Protein AF-A0A9W7A5E5-F1 (afdb_monomer_lite)

Secondary structure (DSSP, 8-state):
----PPPPPSS---SS---GGG-EEPPHHHHHTTHHHHHHHTTSTTS-GGG-EEE----SSSHHHHHHHHHSSSEEE--S--HHHHHHHT-----SEEEE---SSTTHHHHHHHIIIIIS--SSEEEEEEEGGGGGSHHHHTT---STT-SEEEEEEEESSPPB-EETTS-S-SB-SS-EEEEEEEEGGGHHHHTT--SSEEEEEEPPTT-----PPPHHHHHHHHHHHHHHHHTTTHHHHHHHHHHHHHHHHHHHHHHHHHHHHHHTTSPPP--S---TTS-------

Sequence (289 aa):
MSTKACKPPSKPCVPFKHDFNDSFETPFLAYTHLLPIINHLKTLPTLQPDNLTVYDPYYCQGSASHRISQCYSCICINENRDFYADLNGISWPDHDYVVTNPPYSEDHKARCLEAVREKLGTRYGYAVLMPEYVKEKSYYREGVAGGEGREWVDFIVKPEVSYDYDHFEGKGFQRSPFKSAWFCRVRAEDWAAVEGNYVGVEGVTILRGDERAKKRKGPKKRKRKNGESETEKALGGYGRNVRANNEKQRKEAEEKKKRAEQKNEKAGNSGQPNSKYRDEHGKRTKKRF

pLDDT: mean 78.67, std 17.39, range [35.69, 98.0]

Structure (mmCIF, N/CA/C/O backbone):
data_AF-A0A9W7A5E5-F1
#
_entry.id   AF-A0A9W7A5E5-F1
#
loop_
_atom_site.group_PDB
_atom_site.id
_atom_site.type_symbol
_atom_site.label_atom_id
_atom_site.label_alt_id
_atom_site.label_comp_id
_atom_site.label_asym_id
_atom_site.label_entity_id
_atom_site.label_seq_id
_atom_site.pdbx_PDB_ins_code
_atom_site.Cartn_x
_atom_site.Cartn_y
_atom_site.Cartn_z
_atom_site.occupancy
_atom_site.B_iso_or_equiv
_atom_site.auth_seq_id
_atom_site.auth_comp_id
_atom_site.auth_asym_id
_atom_site.auth_atom_id
_atom_site.pdbx_PDB_model_num
ATOM 1 N N . MET A 1 1 ? 7.629 -33.562 -41.854 1.00 39.94 1 MET A N 1
ATOM 2 C CA . MET A 1 1 ? 7.684 -32.098 -41.647 1.00 39.94 1 MET A CA 1
ATOM 3 C C . MET A 1 1 ? 7.948 -31.858 -40.169 1.00 39.94 1 MET A C 1
ATOM 5 O O . MET A 1 1 ? 7.166 -32.318 -39.353 1.00 39.94 1 MET A O 1
ATOM 9 N N . SER A 1 2 ? 9.104 -31.284 -39.829 1.00 35.69 2 SER A N 1
ATOM 10 C CA . SER A 1 2 ? 9.563 -31.121 -38.443 1.00 35.69 2 SER A CA 1
ATOM 11 C C . SER A 1 2 ? 8.911 -29.887 -37.816 1.00 35.69 2 SER A C 1
ATOM 13 O O . SER A 1 2 ? 9.111 -28.770 -38.297 1.00 35.69 2 SER A O 1
ATOM 15 N N . THR A 1 3 ? 8.102 -30.083 -36.776 1.00 38.59 3 THR A N 1
ATOM 16 C CA . THR A 1 3 ? 7.492 -29.007 -35.989 1.00 38.59 3 THR A CA 1
ATOM 17 C C . THR A 1 3 ? 8.576 -28.337 -35.150 1.00 38.59 3 THR A C 1
ATOM 19 O O . THR A 1 3 ? 8.998 -28.867 -34.122 1.00 38.59 3 THR A O 1
ATOM 22 N N . LYS A 1 4 ? 9.056 -27.171 -35.595 1.00 37.59 4 LYS A N 1
ATOM 23 C CA . LYS A 1 4 ? 9.915 -26.311 -34.776 1.00 37.59 4 LYS A CA 1
ATOM 24 C C . LYS A 1 4 ? 9.127 -25.889 -33.538 1.00 37.59 4 LYS A C 1
ATOM 26 O O . LYS A 1 4 ? 8.173 -25.124 -33.646 1.00 37.59 4 LYS A O 1
ATOM 31 N N . ALA A 1 5 ? 9.538 -26.392 -32.377 1.00 44.03 5 ALA A N 1
ATOM 32 C CA . ALA A 1 5 ? 9.088 -25.886 -31.091 1.00 44.03 5 ALA A CA 1
ATOM 33 C C . ALA A 1 5 ? 9.382 -24.379 -31.029 1.00 44.03 5 ALA A C 1
ATOM 35 O O . ALA A 1 5 ? 10.527 -23.950 -31.204 1.00 44.03 5 ALA A O 1
ATOM 36 N N . CYS A 1 6 ? 8.335 -23.579 -30.836 1.00 35.78 6 CYS A N 1
ATOM 37 C CA . CYS A 1 6 ? 8.470 -22.149 -30.606 1.00 35.78 6 CYS A CA 1
ATOM 38 C C . CYS A 1 6 ? 9.250 -21.968 -29.297 1.00 35.78 6 CYS A C 1
ATOM 40 O O . CYS A 1 6 ? 8.874 -22.541 -28.273 1.00 35.78 6 CYS A O 1
ATOM 42 N N . LYS A 1 7 ? 10.371 -21.237 -29.333 1.00 38.91 7 LYS A N 1
ATOM 43 C CA . LYS A 1 7 ? 11.125 -20.899 -28.118 1.00 38.91 7 LYS A CA 1
ATOM 44 C C . LYS A 1 7 ? 10.173 -20.217 -27.121 1.00 38.91 7 LYS A C 1
ATOM 46 O O . LYS A 1 7 ? 9.385 -19.377 -27.560 1.00 38.91 7 LYS A O 1
ATOM 51 N N . PRO A 1 8 ? 10.245 -20.531 -25.814 1.00 43.97 8 PRO A N 1
ATOM 52 C CA . PRO A 1 8 ? 9.491 -19.785 -24.814 1.00 43.97 8 PRO A CA 1
ATOM 53 C C . PRO A 1 8 ? 9.870 -18.298 -24.902 1.00 43.97 8 PRO A C 1
ATOM 55 O O . PRO A 1 8 ? 11.021 -17.993 -25.245 1.00 43.97 8 PRO A O 1
ATOM 58 N N . PRO A 1 9 ? 8.924 -17.377 -24.647 1.00 45.12 9 PRO A N 1
ATOM 59 C CA . PRO A 1 9 ? 9.174 -15.950 -24.781 1.00 45.12 9 PRO A CA 1
ATOM 60 C C . PRO A 1 9 ? 10.400 -15.540 -23.957 1.00 45.12 9 PRO A C 1
ATOM 62 O O . PRO A 1 9 ? 10.575 -15.940 -22.806 1.00 45.12 9 PRO A O 1
ATOM 65 N N . SER A 1 10 ? 11.277 -14.764 -24.594 1.00 50.84 10 SER A N 1
ATOM 66 C CA . SER A 1 10 ? 12.403 -14.081 -23.961 1.00 50.84 10 SER A CA 1
ATOM 67 C C . SER A 1 10 ? 11.915 -13.264 -22.764 1.00 50.84 10 SER A C 1
ATOM 69 O O . SER A 1 10 ? 10.887 -12.614 -22.907 1.00 50.84 10 SER A O 1
ATOM 71 N N . LYS A 1 11 ? 12.657 -13.325 -21.643 1.00 50.50 11 LYS A N 1
ATOM 72 C CA . LYS A 1 11 ? 12.550 -12.544 -20.386 1.00 50.50 11 LYS A CA 1
ATOM 73 C C . LYS A 1 11 ? 11.333 -11.604 -20.281 1.00 50.50 11 LYS A C 1
ATOM 75 O O . LYS A 1 11 ? 11.241 -10.695 -21.106 1.00 50.50 11 LYS A O 1
ATOM 80 N N . PRO A 1 12 ? 10.477 -11.720 -19.244 1.00 53.28 12 PRO A N 1
ATOM 81 C CA . PRO A 1 12 ? 9.389 -10.766 -19.050 1.00 53.28 12 PRO A CA 1
ATOM 82 C C . PRO A 1 12 ? 9.939 -9.336 -19.076 1.00 53.28 12 PRO A C 1
ATOM 84 O O . PRO A 1 12 ? 10.874 -8.996 -18.349 1.00 53.28 12 PRO A O 1
ATOM 87 N N . CYS A 1 13 ? 9.409 -8.540 -20.005 1.00 59.91 13 CYS A N 1
ATOM 88 C CA . CYS A 1 13 ? 9.779 -7.147 -20.187 1.00 59.91 13 CYS A CA 1
ATOM 89 C C . CYS A 1 13 ? 9.152 -6.366 -19.036 1.00 59.91 13 CYS A C 1
ATOM 91 O O . CYS A 1 13 ? 7.968 -6.034 -19.088 1.00 59.91 13 CYS A O 1
ATOM 93 N N . VAL A 1 14 ? 9.923 -6.167 -17.971 1.00 65.31 14 VAL A N 1
ATOM 94 C CA . VAL A 1 14 ? 9.548 -5.253 -16.898 1.00 65.31 14 VAL A CA 1
ATOM 95 C C . VAL A 1 14 ? 9.814 -3.822 -17.367 1.00 65.31 14 VAL A C 1
ATOM 97 O O . VAL A 1 14 ? 10.867 -3.566 -17.958 1.00 65.31 14 VAL A O 1
ATOM 100 N N . PRO A 1 15 ? 8.877 -2.890 -17.157 1.00 79.69 15 PRO A N 1
ATOM 101 C CA . PRO A 1 15 ? 8.869 -1.628 -17.889 1.00 79.69 15 PRO A CA 1
ATOM 102 C C . PRO A 1 15 ? 9.763 -0.571 -17.227 1.00 79.69 15 PRO A C 1
ATOM 104 O O . PRO A 1 15 ? 10.150 0.393 -17.874 1.00 79.69 15 PRO A O 1
ATOM 107 N N . PHE A 1 16 ? 10.142 -0.779 -15.964 1.00 81.19 16 PHE A N 1
ATOM 108 C CA . PHE A 1 16 ? 11.058 0.068 -15.207 1.00 81.19 16 PHE A CA 1
ATOM 109 C C . PHE A 1 16 ? 12.248 -0.742 -14.683 1.00 81.19 16 PHE A C 1
ATOM 111 O O . PHE A 1 16 ? 12.158 -1.940 -14.390 1.00 81.19 16 PHE A O 1
ATOM 118 N N . LYS A 1 17 ? 13.383 -0.060 -14.515 1.00 84.31 17 LYS A N 1
ATOM 119 C CA . LYS A 1 17 ? 14.595 -0.652 -13.944 1.00 84.31 17 LYS A CA 1
ATOM 120 C C . LYS A 1 17 ? 14.377 -0.982 -12.464 1.00 84.31 17 LYS A C 1
ATOM 122 O O . LYS A 1 17 ? 14.005 -0.097 -11.705 1.00 84.31 17 LYS A O 1
ATOM 127 N N . HIS A 1 18 ? 14.654 -2.222 -12.073 1.00 80.62 18 HIS A N 1
ATOM 128 C CA . HIS A 1 18 ? 14.717 -2.676 -10.682 1.00 80.62 18 HIS A CA 1
ATOM 129 C C . HIS A 1 18 ? 15.642 -3.899 -10.564 1.00 80.62 18 HIS A C 1
ATOM 131 O O . HIS A 1 18 ? 16.046 -4.476 -11.580 1.00 80.62 18 HIS A O 1
ATOM 137 N N . ASP A 1 19 ? 16.001 -4.289 -9.338 1.00 81.31 19 ASP A N 1
ATOM 138 C CA . ASP A 1 19 ? 16.745 -5.530 -9.091 1.00 81.31 19 ASP A CA 1
ATOM 139 C C . ASP A 1 19 ? 15.857 -6.744 -9.397 1.00 81.31 19 ASP A C 1
ATOM 141 O O . ASP A 1 19 ? 14.725 -6.823 -8.928 1.00 81.31 19 ASP A O 1
ATOM 145 N N . PHE A 1 20 ? 16.378 -7.716 -10.149 1.00 77.81 20 PHE A N 1
ATOM 146 C CA . PHE A 1 20 ? 15.673 -8.965 -10.459 1.00 77.81 20 PHE A CA 1
ATOM 147 C C . PHE A 1 20 ? 15.146 -9.662 -9.199 1.00 77.81 20 PHE A C 1
ATOM 149 O O . PHE A 1 20 ? 14.060 -10.226 -9.220 1.00 77.81 20 PHE A O 1
ATOM 156 N N . ASN A 1 21 ? 15.883 -9.583 -8.088 1.00 79.19 21 ASN A N 1
ATOM 157 C CA . ASN A 1 21 ? 15.485 -10.201 -6.825 1.00 79.19 21 ASN A CA 1
ATOM 158 C C . ASN A 1 21 ? 14.340 -9.472 -6.113 1.00 79.19 21 ASN A C 1
ATOM 160 O O . ASN A 1 21 ? 13.999 -9.884 -5.012 1.00 79.19 21 ASN A O 1
ATOM 164 N N . ASP A 1 22 ? 13.772 -8.410 -6.686 1.00 78.12 22 ASP A N 1
ATOM 165 C CA . ASP A 1 22 ? 12.577 -7.740 -6.171 1.00 78.12 22 ASP A CA 1
ATOM 166 C C . ASP A 1 22 ? 11.310 -8.052 -6.973 1.00 78.12 22 ASP A C 1
ATOM 168 O O . ASP A 1 22 ? 10.236 -7.566 -6.616 1.00 78.12 22 ASP A O 1
ATOM 172 N N . SER A 1 23 ? 11.404 -8.834 -8.052 1.00 81.06 23 SER A N 1
ATOM 173 C CA . SER A 1 23 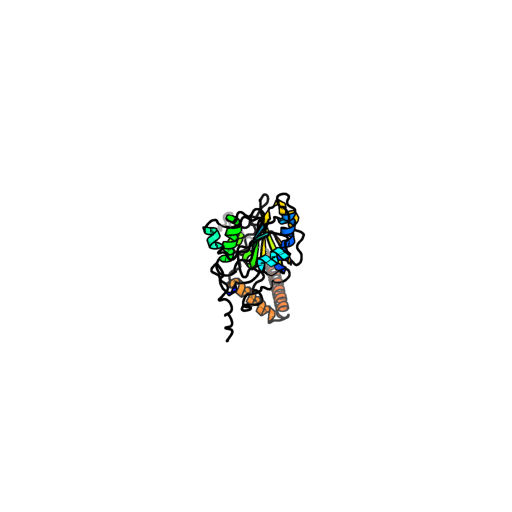? 10.265 -9.168 -8.911 1.00 81.06 23 SER A CA 1
ATOM 174 C C . SER A 1 23 ? 9.347 -10.207 -8.249 1.00 81.06 23 SER A C 1
ATOM 176 O O . SER A 1 23 ? 9.291 -11.377 -8.641 1.00 81.06 23 SER A O 1
ATOM 178 N N . PHE A 1 24 ? 8.629 -9.771 -7.218 1.00 84.69 24 PHE A N 1
ATOM 179 C CA . PHE A 1 24 ? 7.725 -10.595 -6.429 1.00 84.69 24 PHE A CA 1
ATOM 180 C C . PHE A 1 24 ? 6.272 -10.190 -6.631 1.00 84.69 24 PHE A C 1
ATOM 182 O O . PHE A 1 24 ? 5.910 -9.020 -6.524 1.00 84.69 24 PHE A O 1
ATOM 189 N N . GLU A 1 25 ? 5.420 -11.185 -6.844 1.00 87.94 25 GLU A N 1
ATOM 190 C CA . GLU A 1 25 ? 3.975 -10.993 -6.828 1.00 87.94 25 GLU A CA 1
ATOM 191 C C . GLU A 1 25 ? 3.458 -10.934 -5.387 1.00 87.94 25 GLU A C 1
ATOM 193 O O . GLU A 1 25 ? 3.813 -11.753 -4.532 1.00 87.94 25 GLU A O 1
ATOM 198 N N . THR A 1 26 ? 2.585 -9.967 -5.112 1.00 92.62 26 THR A N 1
ATOM 199 C CA . THR A 1 26 ? 1.967 -9.799 -3.792 1.00 92.62 26 THR A CA 1
ATOM 200 C C . THR A 1 26 ? 1.005 -10.954 -3.516 1.00 92.62 26 THR A C 1
ATOM 202 O O . THR A 1 26 ? 0.099 -11.186 -4.323 1.00 92.62 26 THR A O 1
ATOM 205 N N . PRO A 1 27 ? 1.145 -11.694 -2.403 1.00 92.56 27 PRO A N 1
ATOM 206 C CA . PRO A 1 27 ? 0.290 -12.844 -2.134 1.00 92.56 27 PRO A CA 1
ATOM 207 C C . PRO A 1 27 ? -1.150 -12.439 -1.835 1.00 92.56 27 PRO A C 1
ATOM 209 O O . PRO A 1 27 ? -1.411 -11.390 -1.248 1.00 92.56 27 PRO A O 1
ATOM 212 N N . PHE A 1 28 ? -2.086 -13.333 -2.158 1.00 94.75 28 PHE A N 1
ATOM 213 C CA . PHE A 1 28 ? -3.519 -13.146 -1.911 1.00 94.75 28 PHE A CA 1
ATOM 214 C C . PHE A 1 28 ? -3.826 -12.748 -0.456 1.00 94.75 28 PHE A C 1
ATOM 216 O O . PHE A 1 28 ? -4.554 -11.789 -0.213 1.00 94.75 28 PHE A O 1
ATOM 223 N N . LEU A 1 29 ? -3.189 -13.419 0.513 1.00 95.31 29 LEU A N 1
ATOM 224 C CA . LEU A 1 29 ? -3.344 -13.132 1.944 1.00 95.31 29 LEU A CA 1
ATOM 225 C C . LEU A 1 29 ? -3.000 -11.677 2.309 1.00 95.31 29 LEU A C 1
ATOM 227 O O . LEU A 1 29 ? -3.614 -11.097 3.201 1.00 95.31 29 LEU A O 1
ATOM 231 N N . ALA A 1 30 ? -2.035 -11.057 1.623 1.00 96.25 30 ALA A N 1
ATOM 232 C CA . ALA A 1 30 ? -1.706 -9.662 1.892 1.00 96.25 30 ALA A CA 1
ATOM 233 C C . ALA A 1 30 ? -2.882 -8.745 1.535 1.00 96.25 30 ALA A C 1
ATOM 235 O O . ALA A 1 30 ? -3.213 -7.858 2.320 1.00 96.25 30 ALA A O 1
ATOM 236 N N . TYR A 1 31 ? -3.552 -8.991 0.409 1.00 97.69 31 TYR A N 1
ATOM 237 C CA . TYR A 1 31 ? -4.727 -8.224 -0.001 1.00 97.69 31 TYR A CA 1
ATOM 238 C C . TYR A 1 31 ? -5.914 -8.418 0.959 1.00 97.69 31 TYR A C 1
ATOM 240 O O . TYR A 1 31 ? -6.599 -7.454 1.295 1.00 97.69 31 TYR A O 1
ATOM 248 N N . THR A 1 32 ? -6.121 -9.616 1.520 1.00 97.19 32 THR A N 1
ATOM 249 C CA . THR A 1 32 ? -7.229 -9.827 2.476 1.00 97.19 32 THR A CA 1
ATOM 250 C C . THR A 1 32 ? -7.121 -8.963 3.738 1.00 97.19 32 THR A C 1
ATOM 252 O O . THR A 1 32 ? -8.137 -8.603 4.327 1.00 97.19 32 THR A O 1
ATOM 255 N N . HIS A 1 33 ? -5.912 -8.552 4.132 1.00 97.56 33 HIS A N 1
ATOM 256 C CA . HIS A 1 33 ? -5.723 -7.660 5.282 1.00 97.56 33 HIS A CA 1
ATOM 257 C C . HIS A 1 33 ? -6.157 -6.210 5.025 1.00 97.56 33 HIS A C 1
ATOM 259 O O . HIS A 1 33 ? -6.238 -5.433 5.972 1.00 97.56 33 HIS A O 1
ATOM 265 N N . LEU A 1 34 ? -6.455 -5.829 3.781 1.00 97.81 34 LEU A N 1
ATOM 266 C CA . LEU A 1 34 ? -6.970 -4.499 3.444 1.00 97.81 34 LEU A CA 1
ATOM 267 C C . LEU A 1 34 ? -8.500 -4.464 3.320 1.00 97.81 34 LEU A C 1
ATOM 269 O O . LEU A 1 34 ? -9.061 -3.389 3.109 1.00 97.81 34 LEU A O 1
ATOM 273 N N . LEU A 1 35 ? -9.189 -5.601 3.497 1.00 96.69 35 LEU A N 1
ATOM 274 C CA . LEU A 1 35 ? -10.652 -5.681 3.417 1.00 96.69 35 LEU A CA 1
ATOM 275 C C . LEU A 1 35 ? -11.385 -4.645 4.286 1.00 96.69 35 LEU A C 1
ATOM 277 O O . LEU A 1 35 ? -12.354 -4.086 3.783 1.00 96.69 35 LEU A O 1
ATOM 281 N N . PRO A 1 36 ? -10.956 -4.312 5.523 1.00 96.94 36 PRO A N 1
ATOM 282 C CA . PRO A 1 36 ? -11.622 -3.269 6.309 1.00 96.94 36 PRO A CA 1
ATOM 283 C C . PRO A 1 36 ? -11.656 -1.908 5.612 1.00 96.94 36 PRO A C 1
ATOM 285 O O . PRO A 1 36 ? -12.684 -1.238 5.623 1.00 96.94 36 PRO A O 1
ATOM 288 N N . ILE A 1 37 ? -10.554 -1.530 4.958 1.00 96.44 37 ILE A N 1
ATOM 289 C CA . ILE A 1 37 ? -10.453 -0.276 4.208 1.00 96.44 37 ILE A CA 1
ATOM 290 C C . ILE A 1 37 ? -11.343 -0.359 2.972 1.00 96.44 37 ILE A C 1
ATOM 292 O O . ILE A 1 37 ? -12.214 0.481 2.777 1.00 96.44 37 ILE A O 1
ATOM 296 N N . ILE A 1 38 ? -11.159 -1.399 2.158 1.00 95.88 38 ILE A N 1
ATOM 297 C CA . ILE A 1 38 ? -11.865 -1.545 0.882 1.00 95.88 38 ILE A CA 1
ATOM 298 C C . ILE A 1 38 ? -13.381 -1.643 1.078 1.00 95.88 38 ILE A C 1
ATOM 300 O O . ILE A 1 38 ? -14.138 -1.011 0.344 1.00 95.88 38 ILE A O 1
ATOM 304 N N . ASN A 1 39 ? -13.835 -2.399 2.078 1.00 94.81 39 ASN A N 1
ATOM 305 C CA . ASN A 1 39 ? -15.256 -2.524 2.383 1.00 94.81 39 ASN A CA 1
ATOM 306 C C . ASN A 1 39 ? -15.840 -1.193 2.847 1.00 94.81 39 ASN A C 1
ATOM 308 O O . ASN A 1 39 ? -16.930 -0.853 2.401 1.00 94.81 39 ASN A O 1
ATOM 312 N N . HIS A 1 40 ? -15.118 -0.425 3.671 1.00 94.94 40 HIS A N 1
ATOM 313 C CA . HIS A 1 40 ? -15.564 0.911 4.073 1.00 94.94 40 HIS A CA 1
ATOM 314 C C . HIS A 1 40 ? -15.702 1.851 2.871 1.00 94.94 40 HIS A C 1
ATOM 316 O O . HIS A 1 40 ? -16.760 2.449 2.691 1.00 94.94 40 HIS A O 1
ATOM 322 N N . LEU A 1 41 ? -14.688 1.925 2.000 1.00 94.31 41 LEU A N 1
ATOM 323 C CA . LEU A 1 41 ? -14.719 2.802 0.819 1.00 94.31 41 LEU A CA 1
ATOM 324 C C . LEU A 1 41 ? -15.933 2.545 -0.079 1.00 94.31 41 LEU A C 1
ATOM 326 O O . LEU A 1 41 ? -16.529 3.483 -0.594 1.00 94.31 41 LEU A O 1
ATOM 330 N N . LYS A 1 42 ? -16.358 1.289 -0.211 1.00 92.88 42 LYS A N 1
ATOM 331 C CA . LYS A 1 42 ? -17.556 0.921 -0.979 1.00 92.88 42 LYS A CA 1
ATOM 332 C C . LYS A 1 42 ? -18.872 1.370 -0.357 1.00 92.88 42 LYS A C 1
ATOM 334 O O . LYS A 1 42 ? -19.889 1.358 -1.042 1.00 92.88 42 LYS A O 1
ATOM 339 N N . THR A 1 43 ? -18.876 1.712 0.928 1.00 92.38 43 THR A N 1
ATOM 340 C CA . THR A 1 43 ? -20.064 2.259 1.595 1.00 92.38 43 THR A CA 1
ATOM 341 C C . THR A 1 43 ? -20.184 3.771 1.439 1.00 92.38 43 THR A C 1
ATOM 343 O O . THR A 1 43 ? -21.231 4.332 1.764 1.00 92.38 43 THR A O 1
ATOM 346 N N . LEU A 1 44 ? -19.134 4.442 0.951 1.00 92.25 44 LEU A N 1
ATOM 347 C CA . LEU A 1 44 ? -19.128 5.891 0.811 1.00 92.25 44 LEU A CA 1
ATOM 348 C C . LEU A 1 44 ? -20.123 6.323 -0.275 1.00 92.25 44 LEU A C 1
ATOM 350 O O . LEU A 1 44 ? -20.022 5.840 -1.394 1.00 92.25 44 LEU A O 1
ATOM 354 N N . PRO A 1 45 ? -21.033 7.282 -0.016 1.00 87.31 45 PRO A N 1
ATOM 355 C CA . PRO A 1 45 ? -22.041 7.708 -0.997 1.00 87.31 45 PRO A CA 1
ATOM 356 C C . PRO A 1 45 ? -21.465 8.253 -2.311 1.00 87.31 45 PRO A C 1
ATOM 358 O O . PRO A 1 45 ? -22.132 8.250 -3.344 1.00 87.31 45 PRO A O 1
ATOM 361 N N . THR A 1 46 ? -20.229 8.748 -2.263 1.00 86.88 46 THR A N 1
ATOM 362 C CA . THR A 1 46 ? -19.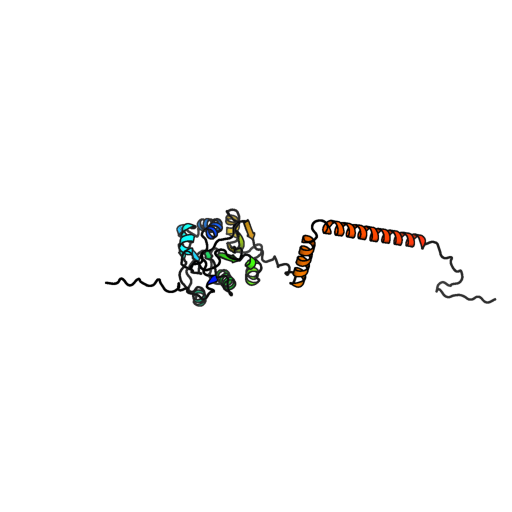469 9.259 -3.408 1.00 86.88 46 THR A CA 1
ATOM 363 C C . THR A 1 46 ? -18.906 8.152 -4.299 1.00 86.88 46 THR A C 1
ATOM 365 O O . THR A 1 46 ? -18.467 8.444 -5.410 1.00 86.88 46 THR A O 1
ATOM 368 N N . LEU A 1 47 ? -18.922 6.897 -3.840 1.00 86.62 47 LEU A N 1
ATOM 369 C CA . LEU A 1 47 ? -18.459 5.720 -4.561 1.00 86.62 47 LEU A CA 1
ATOM 370 C C . LEU A 1 47 ? -19.604 4.721 -4.715 1.00 86.62 47 LEU A C 1
ATOM 372 O O . LEU A 1 47 ? -20.282 4.360 -3.762 1.00 86.62 47 LEU A O 1
ATOM 376 N N . GLN A 1 48 ? -19.805 4.221 -5.929 1.00 73.62 48 GLN A N 1
ATOM 377 C CA . GLN A 1 48 ? -20.619 3.019 -6.100 1.00 73.62 48 GLN A CA 1
ATOM 378 C C . GLN A 1 48 ? -19.721 1.793 -5.872 1.00 73.62 48 GLN A C 1
ATOM 380 O O . GLN A 1 48 ? -18.571 1.821 -6.319 1.00 73.62 48 GLN A O 1
ATOM 385 N N . PRO A 1 49 ? -20.202 0.718 -5.218 1.00 67.62 49 PRO A N 1
ATOM 386 C CA . PRO A 1 49 ? -19.378 -0.442 -4.874 1.00 67.62 49 PRO A CA 1
ATOM 387 C C . PRO A 1 49 ? -18.585 -1.035 -6.047 1.00 67.62 49 PRO A C 1
ATOM 389 O O . PRO A 1 49 ? -17.426 -1.399 -5.860 1.00 67.62 49 PRO A O 1
ATOM 392 N N . ASP A 1 50 ? -19.182 -1.078 -7.240 1.00 75.56 50 ASP A N 1
ATOM 393 C CA . ASP A 1 50 ? -18.565 -1.620 -8.461 1.00 75.56 50 ASP A CA 1
ATOM 394 C C . ASP A 1 50 ? -17.718 -0.593 -9.233 1.00 75.56 50 ASP A C 1
ATOM 396 O O . ASP A 1 50 ? -17.013 -0.948 -10.174 1.00 75.56 50 ASP A O 1
ATOM 400 N N . ASN A 1 51 ? -17.740 0.672 -8.806 1.00 85.81 51 ASN A N 1
ATOM 401 C CA . ASN A 1 51 ? -16.971 1.760 -9.412 1.00 85.81 51 ASN A CA 1
ATOM 402 C C . ASN A 1 51 ? -15.689 2.086 -8.638 1.00 85.81 51 ASN A C 1
ATOM 404 O O . ASN A 1 51 ? -14.932 2.947 -9.084 1.00 85.81 51 ASN A O 1
ATOM 408 N N . LEU A 1 52 ? -15.434 1.426 -7.499 1.00 93.50 52 LEU A N 1
ATOM 409 C CA . LEU A 1 52 ? -14.180 1.608 -6.773 1.00 93.50 52 LEU A CA 1
ATOM 410 C C . LEU A 1 52 ? -13.014 1.245 -7.697 1.00 93.50 52 LEU A C 1
ATOM 412 O O . LEU A 1 52 ? -12.905 0.099 -8.139 1.00 93.50 52 LEU A O 1
ATOM 416 N N . THR A 1 53 ? -12.131 2.206 -7.945 1.00 95.12 53 THR A N 1
ATOM 417 C CA . THR A 1 53 ? -10.955 2.011 -8.793 1.00 95.12 53 THR A CA 1
ATOM 418 C C . THR A 1 53 ? -9.693 1.942 -7.941 1.00 95.12 53 THR A C 1
ATOM 420 O O . THR A 1 53 ? -9.273 2.929 -7.330 1.00 95.12 53 THR A O 1
ATOM 423 N N . VAL A 1 54 ? -9.083 0.757 -7.907 1.00 96.06 54 VAL A N 1
ATOM 424 C CA . VAL A 1 54 ? -7.819 0.481 -7.220 1.00 96.06 54 VAL A CA 1
ATOM 425 C C . VAL A 1 54 ? -6.674 0.504 -8.222 1.00 96.06 54 VAL A C 1
ATOM 427 O O . VAL A 1 54 ? -6.725 -0.170 -9.250 1.00 96.06 54 VAL A O 1
ATOM 430 N N . TYR A 1 55 ? -5.622 1.249 -7.896 1.00 96.44 55 TYR A N 1
ATOM 431 C CA . TYR A 1 55 ? -4.429 1.358 -8.729 1.00 96.44 55 TYR A CA 1
ATOM 432 C C . TYR A 1 55 ? -3.219 0.679 -8.079 1.00 96.44 55 TYR A C 1
ATOM 434 O O . TYR A 1 55 ? -2.880 0.980 -6.932 1.00 96.44 55 TYR A O 1
ATOM 442 N N . ASP A 1 56 ? -2.554 -0.199 -8.834 1.00 96.19 56 ASP A N 1
ATOM 443 C CA . ASP A 1 56 ? -1.232 -0.739 -8.517 1.00 96.19 56 ASP A CA 1
ATOM 444 C C . ASP A 1 56 ? -0.229 -0.346 -9.623 1.00 96.19 56 ASP A C 1
ATOM 446 O O . ASP A 1 56 ? -0.213 -0.977 -10.689 1.00 96.19 56 ASP A O 1
ATOM 450 N N . PRO A 1 57 ? 0.613 0.683 -9.400 1.00 94.25 57 PRO A N 1
ATOM 451 C CA . PRO A 1 57 ? 1.568 1.160 -10.398 1.00 94.25 57 PRO A CA 1
ATOM 452 C C . PRO A 1 57 ? 2.723 0.197 -10.698 1.00 94.25 57 PRO A C 1
ATOM 454 O O . PRO A 1 57 ? 3.406 0.371 -11.706 1.00 94.25 57 PRO A O 1
ATOM 457 N N . TYR A 1 58 ? 3.001 -0.781 -9.831 1.00 93.00 58 TYR A N 1
ATOM 458 C CA . TYR A 1 58 ? 4.163 -1.654 -9.992 1.00 93.00 58 TYR A CA 1
ATOM 459 C C . TYR A 1 58 ? 3.749 -2.990 -10.604 1.00 93.00 58 TYR A C 1
ATOM 461 O O . TYR A 1 58 ? 3.265 -3.899 -9.935 1.00 93.00 58 TYR A O 1
ATOM 469 N N . TYR A 1 59 ? 3.960 -3.116 -11.912 1.00 91.12 59 TYR A N 1
ATOM 470 C CA . TYR A 1 59 ? 3.680 -4.348 -12.639 1.00 91.12 59 TYR A CA 1
ATOM 471 C C . TYR A 1 59 ? 4.806 -5.378 -12.493 1.00 91.12 59 TYR A C 1
ATOM 473 O O . TYR A 1 59 ? 5.975 -5.072 -12.735 1.00 91.12 59 TYR A O 1
ATOM 481 N N . CYS A 1 60 ? 4.435 -6.616 -12.154 1.00 87.75 60 CYS A N 1
ATOM 482 C CA . CYS A 1 60 ? 5.328 -7.776 -12.161 1.00 87.75 60 CYS A CA 1
ATOM 483 C C . CYS A 1 60 ? 4.989 -8.714 -13.338 1.00 87.75 60 CYS A C 1
ATOM 485 O O . CYS A 1 60 ? 5.542 -8.569 -14.428 1.00 87.75 60 CYS A O 1
ATOM 487 N N . GLN A 1 61 ? 4.045 -9.640 -13.157 1.00 85.56 61 GLN A N 1
ATOM 488 C CA . GLN A 1 61 ? 3.498 -10.519 -14.200 1.00 85.56 61 GLN A CA 1
ATOM 489 C C . GLN A 1 61 ? 1.982 -10.371 -14.388 1.00 85.56 61 GLN A C 1
ATOM 491 O O . GLN A 1 61 ? 1.399 -11.075 -15.212 1.00 85.56 61 GLN A O 1
ATOM 496 N N . GLY A 1 62 ? 1.353 -9.465 -13.638 1.00 85.12 62 GLY A N 1
ATOM 497 C CA . GLY A 1 62 ? -0.071 -9.146 -13.733 1.00 85.12 62 GLY A CA 1
ATOM 498 C C . GLY A 1 62 ? -0.963 -9.943 -12.779 1.00 85.12 62 GLY A C 1
ATOM 499 O O . GLY A 1 62 ? -2.181 -9.756 -12.803 1.00 85.12 62 GLY A O 1
ATOM 500 N N . SER A 1 63 ? -0.401 -10.798 -11.911 1.00 90.00 63 SER A N 1
ATOM 501 C CA . SER A 1 63 ? -1.205 -11.594 -10.967 1.00 90.00 63 SER A CA 1
ATOM 502 C C . SER A 1 63 ? -1.890 -10.723 -9.907 1.00 90.00 63 SER A C 1
ATOM 504 O O . SER A 1 63 ? -2.985 -11.060 -9.449 1.00 90.00 63 SER A O 1
ATOM 506 N N . ALA A 1 64 ? -1.278 -9.580 -9.574 1.00 92.81 64 ALA A N 1
ATOM 507 C CA . ALA A 1 64 ? -1.841 -8.554 -8.704 1.00 92.81 64 ALA A CA 1
ATOM 508 C C . ALA A 1 64 ? -3.268 -8.169 -9.121 1.00 92.81 64 ALA A C 1
ATOM 510 O O . ALA A 1 64 ? -4.168 -8.238 -8.289 1.00 92.81 64 ALA A O 1
ATOM 511 N N . SER A 1 65 ? -3.503 -7.872 -10.407 1.00 93.62 65 SER A N 1
ATOM 512 C CA . SER A 1 65 ? -4.840 -7.511 -10.910 1.00 93.62 65 SER A CA 1
ATOM 513 C C . SER A 1 65 ? -5.895 -8.575 -10.601 1.00 93.62 65 SER A C 1
ATOM 515 O O . SER A 1 65 ? -6.949 -8.276 -10.043 1.00 93.62 65 SER A O 1
ATOM 517 N N . HIS A 1 66 ? -5.575 -9.841 -10.878 1.00 92.69 66 HIS A N 1
ATOM 518 C CA . HIS A 1 66 ? -6.462 -10.968 -10.628 1.00 92.69 66 HIS A CA 1
ATOM 519 C C . HIS A 1 66 ? -6.742 -11.152 -9.133 1.00 92.69 66 HIS A C 1
ATOM 521 O O . HIS A 1 66 ? -7.897 -11.281 -8.736 1.00 92.69 66 HIS A O 1
ATOM 527 N N . ARG A 1 67 ? -5.700 -11.118 -8.292 1.00 95.56 67 ARG A N 1
ATOM 528 C CA . ARG A 1 67 ? -5.820 -11.296 -6.835 1.00 95.56 67 ARG A CA 1
ATOM 529 C C . ARG A 1 67 ? -6.609 -10.156 -6.189 1.00 95.56 67 ARG A C 1
ATOM 531 O O . ARG A 1 67 ? -7.450 -10.413 -5.333 1.00 95.56 67 ARG A O 1
ATOM 538 N N . ILE A 1 68 ? -6.373 -8.919 -6.622 1.00 94.75 68 ILE A N 1
ATOM 539 C CA . ILE A 1 68 ? -7.116 -7.736 -6.175 1.00 94.75 68 ILE A CA 1
ATOM 540 C C . ILE A 1 68 ? -8.590 -7.885 -6.543 1.00 94.75 68 ILE A C 1
ATOM 542 O O . ILE A 1 68 ? -9.425 -7.791 -5.651 1.00 94.75 68 ILE A O 1
ATOM 546 N N . SER A 1 69 ? -8.923 -8.199 -7.797 1.00 91.38 69 SER A N 1
ATOM 547 C CA . SER A 1 69 ? -10.320 -8.380 -8.220 1.00 91.38 69 SER A CA 1
ATOM 548 C C . SER A 1 69 ? -11.010 -9.591 -7.574 1.00 91.38 69 SER A C 1
ATOM 550 O O . SER A 1 69 ? -12.229 -9.599 -7.428 1.00 91.38 69 SER A O 1
ATOM 552 N N . GLN A 1 70 ? -10.260 -10.618 -7.159 1.00 92.12 70 GLN A N 1
ATOM 553 C CA . GLN A 1 70 ? -10.801 -11.728 -6.364 1.00 92.12 70 GLN A CA 1
ATOM 554 C C . GLN A 1 70 ? -11.108 -11.318 -4.919 1.00 92.12 70 GLN A C 1
ATOM 556 O O . GLN A 1 70 ? -12.094 -11.780 -4.349 1.00 92.12 70 GLN A O 1
ATOM 561 N N . CYS A 1 71 ? -10.267 -10.476 -4.315 1.00 93.88 71 CYS A N 1
ATOM 562 C CA . CYS A 1 71 ? -10.483 -9.972 -2.959 1.00 93.88 71 CYS A CA 1
ATOM 563 C C . CYS A 1 71 ? -11.553 -8.877 -2.916 1.00 93.88 71 CYS A C 1
ATOM 565 O O . CYS A 1 71 ? -12.323 -8.786 -1.960 1.00 93.88 71 CYS A O 1
ATOM 567 N N . TYR A 1 72 ? -11.572 -8.011 -3.923 1.00 92.62 72 TYR A N 1
ATOM 568 C CA . TYR A 1 72 ? -12.344 -6.783 -3.956 1.00 92.62 72 TYR A CA 1
ATOM 569 C C . TYR A 1 72 ? -13.208 -6.787 -5.224 1.00 92.62 72 TYR A C 1
ATOM 571 O O . TYR A 1 72 ? -12.678 -6.812 -6.326 1.00 92.62 72 TYR A O 1
ATOM 579 N N . SER A 1 73 ? -14.539 -6.701 -5.100 1.00 90.69 73 SER A N 1
ATOM 580 C CA . SER A 1 73 ? -15.398 -6.365 -6.259 1.00 90.69 73 SER A CA 1
ATOM 581 C C . SER A 1 73 ? -15.111 -4.922 -6.700 1.00 90.69 73 SER A C 1
ATOM 583 O O . SER A 1 73 ? -15.741 -4.006 -6.187 1.00 90.69 73 SER A O 1
ATOM 585 N N . CYS A 1 74 ? -14.061 -4.690 -7.483 1.00 92.62 74 CYS A N 1
ATOM 586 C CA . CYS A 1 74 ? -13.573 -3.363 -7.853 1.00 92.62 74 CYS A CA 1
ATOM 587 C C . CYS A 1 74 ? -12.923 -3.397 -9.241 1.00 92.62 74 CYS A C 1
ATOM 589 O O . CYS A 1 74 ? -12.558 -4.460 -9.754 1.00 92.62 74 CYS A O 1
ATOM 591 N N . ILE A 1 75 ? -12.712 -2.218 -9.819 1.00 93.94 75 ILE A N 1
ATOM 592 C CA . ILE A 1 75 ? -11.892 -2.048 -11.016 1.00 93.94 75 ILE A CA 1
ATOM 593 C C . ILE A 1 75 ? -10.434 -1.998 -10.554 1.00 93.94 75 ILE A C 1
ATOM 595 O O . ILE A 1 75 ? -10.074 -1.162 -9.728 1.00 93.94 75 ILE A O 1
ATOM 599 N N . CYS A 1 76 ? -9.592 -2.909 -11.043 1.00 95.00 76 CYS A N 1
ATOM 600 C CA . CYS A 1 76 ? -8.162 -2.909 -10.738 1.00 95.00 76 CYS A CA 1
ATOM 601 C C . CYS A 1 76 ? -7.359 -2.470 -11.961 1.00 95.00 76 CYS A C 1
ATOM 603 O O . CYS A 1 76 ? -7.470 -3.075 -13.026 1.00 95.00 76 CYS A O 1
ATOM 605 N N . ILE A 1 77 ? -6.494 -1.476 -11.781 1.00 94.94 77 ILE A N 1
ATOM 606 C CA . ILE A 1 77 ? -5.567 -1.003 -12.807 1.00 94.94 77 ILE A CA 1
ATOM 607 C C . ILE A 1 77 ? -4.152 -1.438 -12.417 1.00 94.94 77 ILE A C 1
ATOM 609 O O . ILE A 1 77 ? -3.584 -0.934 -11.452 1.00 94.94 77 ILE A O 1
ATOM 613 N N . ASN A 1 78 ? -3.596 -2.397 -13.159 1.00 95.06 78 ASN A N 1
ATOM 614 C CA . ASN A 1 78 ? -2.213 -2.863 -13.026 1.00 95.06 78 ASN A CA 1
ATOM 615 C C . ASN A 1 78 ? -1.684 -3.212 -14.423 1.00 95.06 78 ASN A C 1
ATOM 617 O O . ASN A 1 78 ? -1.862 -4.324 -14.919 1.00 95.06 78 ASN A O 1
ATOM 621 N N . GLU A 1 79 ? -1.096 -2.221 -15.085 1.00 92.69 79 GLU A N 1
ATOM 622 C CA . GLU A 1 79 ? -0.642 -2.317 -16.473 1.00 92.69 79 GLU A CA 1
ATOM 623 C C . GLU A 1 79 ? 0.882 -2.382 -16.539 1.00 92.69 79 GLU A C 1
ATOM 625 O O . GLU A 1 79 ? 1.570 -1.789 -15.711 1.00 92.69 79 GLU A O 1
ATOM 630 N N . ASN A 1 80 ? 1.422 -3.058 -17.556 1.00 92.19 80 ASN A N 1
ATOM 631 C CA . ASN A 1 80 ? 2.863 -3.136 -17.794 1.00 92.19 80 ASN A CA 1
ATOM 632 C C . ASN A 1 80 ? 3.422 -1.791 -18.308 1.00 92.19 80 ASN A C 1
ATOM 634 O O . ASN A 1 80 ? 3.717 -1.641 -19.495 1.00 92.19 80 ASN A O 1
ATOM 638 N N . ARG A 1 81 ? 3.511 -0.802 -17.413 1.00 90.44 81 ARG A N 1
ATOM 639 C CA . ARG A 1 81 ? 3.926 0.584 -17.669 1.00 90.44 81 ARG A CA 1
ATOM 640 C C . ARG A 1 81 ? 5.058 1.011 -16.747 1.00 90.44 81 ARG A C 1
ATOM 642 O O . ARG A 1 81 ? 5.167 0.548 -15.613 1.00 90.44 81 ARG A O 1
ATOM 649 N N . ASP A 1 82 ? 5.903 1.917 -17.231 1.00 90.62 82 ASP A N 1
ATOM 650 C CA . ASP A 1 82 ? 6.941 2.522 -16.398 1.00 90.62 82 ASP A CA 1
ATOM 651 C C . ASP A 1 82 ? 6.313 3.607 -15.520 1.00 90.62 82 ASP A C 1
ATOM 653 O O . ASP A 1 82 ? 6.156 4.757 -15.931 1.00 90.62 82 ASP A O 1
ATOM 657 N N . PHE A 1 83 ? 5.997 3.234 -14.280 1.00 91.38 83 PHE A N 1
ATOM 658 C CA . PHE A 1 83 ? 5.442 4.141 -13.280 1.00 91.38 83 PHE A CA 1
ATOM 659 C C . PHE A 1 83 ? 6.244 5.439 -13.116 1.00 91.38 83 PHE A C 1
ATOM 661 O O . PHE A 1 83 ? 5.679 6.512 -12.904 1.00 91.38 83 PHE A O 1
ATOM 668 N N . TYR A 1 84 ? 7.571 5.377 -13.202 1.00 90.06 84 TYR A N 1
ATOM 669 C CA . TYR A 1 84 ? 8.398 6.560 -13.004 1.00 90.06 84 TYR A CA 1
ATOM 670 C C . TYR A 1 84 ? 8.390 7.484 -14.214 1.00 90.06 84 TYR A C 1
ATOM 672 O O . TYR A 1 84 ? 8.467 8.702 -14.040 1.00 90.06 84 TYR A O 1
ATOM 680 N N . ALA A 1 85 ? 8.284 6.926 -15.419 1.00 89.94 85 ALA A N 1
ATOM 681 C CA . ALA A 1 85 ? 8.040 7.719 -16.615 1.00 89.94 85 ALA A CA 1
ATOM 682 C C . ALA A 1 85 ? 6.662 8.398 -16.543 1.00 89.94 85 ALA A C 1
ATOM 684 O O . ALA A 1 85 ? 6.569 9.602 -16.791 1.00 89.94 85 ALA A O 1
ATOM 685 N N . ASP A 1 86 ? 5.633 7.667 -16.104 1.00 89.19 86 ASP A N 1
ATOM 686 C CA . ASP A 1 86 ? 4.265 8.171 -15.928 1.00 89.19 86 ASP A CA 1
ATOM 687 C C . ASP A 1 86 ? 4.205 9.357 -14.942 1.00 89.19 86 ASP A C 1
ATOM 689 O O . ASP A 1 86 ? 3.547 10.365 -15.217 1.00 89.19 86 ASP A O 1
ATOM 693 N N . LEU A 1 87 ? 4.962 9.300 -13.837 1.00 87.12 87 LEU A N 1
ATOM 694 C CA . LEU A 1 87 ? 5.067 10.407 -12.874 1.00 87.12 87 LEU A CA 1
ATOM 695 C C . LEU A 1 87 ? 5.717 11.671 -13.457 1.00 87.12 87 LEU A C 1
ATOM 697 O O . LEU A 1 87 ? 5.351 12.777 -13.066 1.00 87.12 87 LEU A O 1
ATOM 701 N N . ASN A 1 88 ? 6.685 11.522 -14.365 1.00 84.94 88 ASN A N 1
ATOM 702 C CA . ASN A 1 88 ? 7.373 12.653 -14.997 1.00 84.94 88 ASN A CA 1
ATOM 703 C C . ASN A 1 88 ? 6.556 13.263 -16.146 1.00 84.94 88 ASN A C 1
ATOM 705 O O . ASN A 1 88 ? 6.691 14.450 -16.431 1.00 84.94 88 ASN A O 1
ATOM 709 N N . GLY A 1 89 ? 5.728 12.450 -16.808 1.00 76.06 89 GLY A N 1
ATOM 710 C CA . GLY A 1 89 ? 4.859 12.864 -17.909 1.00 76.06 89 GLY A CA 1
ATOM 711 C C . GLY A 1 89 ? 3.454 13.312 -17.490 1.00 76.06 89 GLY A C 1
ATOM 712 O O . GLY A 1 89 ? 2.689 13.716 -18.359 1.00 76.06 89 GLY A O 1
ATOM 713 N N . ILE A 1 90 ? 3.106 13.230 -16.197 1.00 65.12 90 ILE A N 1
ATOM 714 C CA . ILE A 1 90 ? 1.749 13.467 -15.658 1.00 65.12 90 ILE A CA 1
ATOM 715 C C . ILE A 1 90 ? 0.699 12.609 -16.390 1.00 65.12 90 ILE A C 1
ATOM 717 O O . ILE A 1 90 ? -0.346 13.085 -16.826 1.00 65.12 90 ILE A O 1
ATOM 721 N N . SER A 1 91 ? 1.001 11.322 -16.573 1.00 81.38 91 SER A N 1
ATOM 722 C CA . SER A 1 91 ? 0.102 10.368 -17.230 1.00 81.38 91 SER A CA 1
ATOM 723 C C . SER A 1 91 ? -0.080 9.141 -16.348 1.00 81.38 91 SER A C 1
ATOM 725 O O . SER A 1 91 ? 0.583 8.128 -16.527 1.00 81.38 91 SER A O 1
ATOM 727 N N . TRP A 1 92 ? -0.980 9.230 -15.376 1.00 87.00 92 TRP A N 1
ATOM 728 C CA . TRP A 1 92 ? -1.426 8.085 -14.583 1.00 87.00 92 TRP A CA 1
ATOM 729 C C . TRP A 1 92 ? -2.951 7.978 -14.644 1.00 87.00 92 TRP A C 1
ATOM 731 O O . TRP A 1 92 ? -3.627 8.985 -14.876 1.00 87.00 92 TRP A O 1
ATOM 741 N N . PRO A 1 93 ? -3.505 6.767 -14.482 1.00 90.19 93 PRO A N 1
ATOM 742 C CA . PRO A 1 93 ? -4.945 6.574 -14.500 1.00 90.19 93 PRO A CA 1
ATOM 743 C C . PRO A 1 93 ? -5.616 7.311 -13.339 1.00 90.19 93 PRO A C 1
ATOM 745 O O . PRO A 1 93 ? -5.061 7.409 -12.241 1.00 90.19 93 PRO A O 1
ATOM 748 N N . ASP A 1 94 ? -6.833 7.790 -13.576 1.00 91.38 94 ASP A N 1
ATOM 749 C CA . ASP A 1 94 ? -7.710 8.247 -12.504 1.00 91.38 94 ASP A CA 1
ATOM 750 C C . ASP A 1 94 ? -8.095 7.057 -11.611 1.00 91.38 94 ASP A C 1
ATOM 752 O O . ASP A 1 94 ? -8.355 5.958 -12.104 1.00 91.38 94 ASP A O 1
ATOM 756 N N . HIS A 1 95 ? -8.061 7.256 -10.296 1.00 94.00 95 HIS A N 1
ATOM 757 C CA . HIS A 1 95 ? -8.262 6.195 -9.312 1.00 94.00 95 HIS A CA 1
ATOM 758 C C . HIS A 1 95 ? -8.741 6.755 -7.969 1.00 94.00 95 HIS A C 1
ATOM 760 O O . HIS A 1 95 ? -8.596 7.942 -7.664 1.00 94.00 95 HIS A O 1
ATOM 766 N N . ASP A 1 96 ? -9.296 5.873 -7.142 1.00 95.00 96 ASP A N 1
ATOM 767 C CA . ASP A 1 96 ? -9.834 6.221 -5.826 1.00 95.00 96 ASP A CA 1
ATOM 768 C C . ASP A 1 96 ? -8.831 5.915 -4.710 1.00 95.00 96 ASP A C 1
ATOM 770 O O . ASP A 1 96 ? -8.660 6.705 -3.773 1.00 95.00 96 ASP A O 1
ATOM 774 N N . TYR A 1 97 ? -8.154 4.769 -4.823 1.00 96.50 97 TYR A N 1
ATOM 775 C CA . TYR A 1 97 ? -7.241 4.253 -3.809 1.00 96.50 97 TYR A CA 1
ATOM 776 C C . TYR A 1 97 ? -6.049 3.539 -4.449 1.00 96.50 97 TYR A C 1
ATOM 778 O O . TYR A 1 97 ? -6.201 2.808 -5.429 1.00 96.50 97 TYR A O 1
ATOM 786 N N . VAL A 1 98 ? -4.858 3.712 -3.880 1.00 97.69 98 VAL A N 1
ATOM 787 C CA . VAL A 1 98 ? -3.660 2.980 -4.323 1.00 97.69 98 VAL A CA 1
ATOM 788 C C . VAL A 1 98 ? -3.450 1.764 -3.434 1.00 97.69 98 VAL A C 1
ATOM 790 O O . VAL A 1 98 ? -3.417 1.893 -2.213 1.00 97.69 98 VAL A O 1
ATOM 793 N N . VAL A 1 99 ? -3.253 0.591 -4.029 1.00 97.81 99 VAL A N 1
ATOM 794 C CA . VAL A 1 99 ? -2.824 -0.624 -3.322 1.00 97.81 99 VAL A CA 1
ATOM 795 C C . VAL A 1 99 ? -1.637 -1.190 -4.071 1.00 97.81 99 VAL A C 1
ATOM 797 O O . VAL A 1 99 ? -1.783 -1.597 -5.216 1.00 97.81 99 VAL A O 1
ATOM 800 N N . THR A 1 100 ? -0.460 -1.206 -3.449 1.00 96.69 100 THR A N 1
ATOM 801 C CA . THR A 1 100 ? 0.760 -1.530 -4.196 1.00 96.69 100 THR A CA 1
ATOM 802 C C . THR A 1 100 ? 1.880 -2.136 -3.358 1.00 96.69 100 THR A C 1
ATOM 804 O O . THR A 1 100 ? 1.913 -1.996 -2.134 1.00 96.69 100 THR A O 1
ATOM 807 N N . ASN A 1 101 ? 2.817 -2.799 -4.033 1.00 95.19 101 ASN A N 1
ATOM 808 C CA . ASN A 1 101 ? 4.012 -3.428 -3.480 1.00 95.19 101 ASN A CA 1
ATOM 809 C C . ASN A 1 101 ? 5.233 -3.027 -4.335 1.00 95.19 101 ASN A C 1
ATOM 811 O O . ASN A 1 101 ? 5.534 -3.703 -5.320 1.00 95.19 101 ASN A O 1
ATOM 815 N N . PRO A 1 102 ? 5.910 -1.905 -4.021 1.00 94.25 102 PRO A N 1
ATOM 816 C CA . PRO A 1 102 ? 7.056 -1.448 -4.798 1.00 94.25 102 PRO A CA 1
ATOM 817 C C . PRO A 1 102 ? 8.249 -2.401 -4.645 1.00 94.25 102 PRO A C 1
ATOM 819 O O . PRO A 1 102 ? 8.382 -3.054 -3.608 1.00 94.25 102 PRO A O 1
ATOM 822 N N . PRO A 1 103 ? 9.204 -2.394 -5.590 1.00 91.94 103 PRO A N 1
ATOM 823 C CA . PRO A 1 103 ? 10.498 -3.032 -5.385 1.00 91.94 103 PRO A CA 1
ATOM 824 C C . PRO A 1 103 ? 11.188 -2.540 -4.104 1.00 91.94 103 PRO A C 1
ATOM 826 O O . PRO A 1 103 ? 11.059 -1.379 -3.688 1.00 91.94 103 PRO A O 1
ATOM 829 N N . TYR A 1 104 ? 11.949 -3.420 -3.456 1.00 90.75 104 TYR A N 1
ATOM 830 C CA . TYR A 1 104 ? 12.561 -3.142 -2.156 1.00 90.75 104 TYR A CA 1
ATOM 831 C C . TYR A 1 104 ? 14.051 -2.810 -2.213 1.00 90.75 104 TYR A C 1
ATOM 833 O O . TYR A 1 104 ? 14.613 -2.402 -1.189 1.00 90.75 104 TYR A O 1
ATOM 841 N N . SER A 1 105 ? 14.689 -2.891 -3.369 1.00 87.31 105 SER A N 1
ATOM 842 C CA . SER A 1 105 ? 16.019 -2.351 -3.635 1.00 87.31 105 SER A CA 1
ATOM 843 C C . SER A 1 105 ? 15.971 -0.835 -3.836 1.00 87.31 105 SER A C 1
ATOM 845 O O . SER A 1 105 ? 14.910 -0.202 -3.775 1.00 87.31 105 SER A O 1
ATOM 847 N N . GLU A 1 106 ? 17.164 -0.253 -3.960 1.00 89.38 106 GLU A N 1
ATOM 848 C CA . GLU A 1 106 ? 17.396 1.152 -4.301 1.00 89.38 106 GLU A CA 1
ATOM 849 C C . GLU A 1 106 ? 16.482 2.133 -3.523 1.00 89.38 106 GLU A C 1
ATOM 851 O O . GLU A 1 106 ? 16.225 1.973 -2.314 1.00 89.38 106 GLU A O 1
ATOM 856 N N . ASP A 1 107 ? 16.010 3.173 -4.206 1.00 91.50 107 ASP A N 1
ATOM 857 C CA . ASP A 1 107 ? 15.167 4.242 -3.677 1.00 91.50 107 ASP A CA 1
ATOM 858 C C . ASP A 1 107 ? 13.666 4.036 -3.955 1.00 91.50 107 ASP A C 1
ATOM 860 O O . ASP A 1 107 ? 12.853 4.865 -3.540 1.00 91.50 107 ASP A O 1
ATOM 864 N N . HIS A 1 108 ? 13.277 2.903 -4.556 1.00 93.81 108 HIS A N 1
ATOM 865 C CA . HIS A 1 108 ? 11.904 2.602 -4.979 1.00 93.81 108 HIS A CA 1
ATOM 866 C C . HIS A 1 108 ? 10.855 2.847 -3.885 1.00 93.81 108 HIS A C 1
ATOM 868 O O . HIS A 1 108 ? 9.845 3.500 -4.130 1.00 93.81 108 HIS A O 1
ATOM 874 N N . LYS A 1 109 ? 11.136 2.410 -2.650 1.00 94.31 109 LYS A N 1
ATOM 875 C CA . LYS A 1 109 ? 10.275 2.613 -1.466 1.00 94.31 109 LYS A CA 1
ATOM 876 C C . LYS A 1 109 ? 10.035 4.095 -1.160 1.00 94.31 109 LYS A C 1
ATOM 878 O O . LYS A 1 109 ? 8.911 4.495 -0.880 1.00 94.31 109 LYS A O 1
ATOM 883 N N . ALA A 1 110 ? 11.096 4.904 -1.195 1.00 93.88 110 ALA A N 1
ATOM 884 C CA . ALA A 1 110 ? 11.007 6.331 -0.898 1.00 93.88 110 ALA A CA 1
ATOM 885 C C . ALA A 1 110 ? 10.256 7.067 -2.014 1.00 93.88 110 ALA A C 1
ATOM 887 O O . ALA A 1 110 ? 9.343 7.835 -1.726 1.00 93.88 110 ALA A O 1
ATOM 888 N N . ARG A 1 111 ? 10.569 6.750 -3.277 1.00 94.00 111 ARG A N 1
ATOM 889 C CA . ARG A 1 111 ? 9.898 7.330 -4.448 1.00 94.00 111 ARG A CA 1
ATOM 890 C C . ARG A 1 111 ? 8.420 6.949 -4.528 1.00 94.00 111 ARG A C 1
ATOM 892 O O . ARG A 1 111 ? 7.598 7.797 -4.850 1.00 94.00 111 ARG A O 1
ATOM 899 N N . CYS A 1 112 ? 8.073 5.701 -4.203 1.00 94.94 112 CYS A N 1
ATOM 900 C CA . CYS A 1 112 ? 6.683 5.252 -4.117 1.00 94.94 112 CYS A CA 1
ATOM 901 C C . CYS A 1 112 ? 5.914 6.068 -3.074 1.00 94.94 112 CYS A C 1
ATOM 903 O O . CYS A 1 112 ? 4.825 6.551 -3.362 1.00 94.94 112 CYS A O 1
ATOM 905 N N . LEU A 1 113 ? 6.486 6.243 -1.877 1.00 93.50 113 LEU A N 1
ATOM 906 C CA . LEU A 1 113 ? 5.865 7.015 -0.800 1.00 93.50 113 LEU A CA 1
ATOM 907 C C . LEU A 1 113 ? 5.674 8.489 -1.159 1.00 93.50 113 LEU A C 1
ATOM 909 O O . LEU A 1 113 ? 4.617 9.039 -0.876 1.00 93.50 113 LEU A O 1
ATOM 913 N N . GLU A 1 114 ? 6.676 9.121 -1.768 1.00 92.19 114 GLU A N 1
ATOM 914 C CA . GLU A 1 114 ? 6.564 10.490 -2.284 1.00 92.19 114 GLU A CA 1
ATOM 915 C C . GLU A 1 114 ? 5.420 10.582 -3.305 1.00 92.19 114 GLU A C 1
ATOM 917 O O . GLU A 1 114 ? 4.534 11.425 -3.185 1.00 92.19 114 GLU A O 1
ATOM 922 N N . ALA A 1 115 ? 5.371 9.650 -4.261 1.00 92.88 115 ALA A N 1
ATOM 923 C CA . ALA A 1 115 ? 4.364 9.648 -5.314 1.00 92.88 115 ALA A CA 1
ATOM 924 C C . ALA A 1 115 ? 2.929 9.507 -4.781 1.00 92.88 115 ALA A C 1
ATOM 926 O O . ALA A 1 115 ? 2.069 10.306 -5.153 1.00 92.88 115 ALA A O 1
ATOM 927 N N . VAL A 1 116 ? 2.665 8.540 -3.892 1.00 93.31 116 VAL A N 1
ATOM 928 C CA . VAL A 1 116 ? 1.315 8.328 -3.329 1.00 93.31 116 VAL A CA 1
ATOM 929 C C . VAL A 1 116 ? 0.878 9.451 -2.385 1.00 93.31 116 VAL A C 1
ATOM 931 O O . VAL A 1 116 ? -0.314 9.619 -2.159 1.00 93.31 116 VAL A O 1
ATOM 934 N N . ARG A 1 117 ? 1.819 10.220 -1.821 1.00 89.19 117 ARG A N 1
ATOM 935 C CA . ARG A 1 117 ? 1.515 11.329 -0.903 1.00 89.19 117 ARG A CA 1
ATOM 936 C C . ARG A 1 117 ? 1.314 12.658 -1.613 1.00 89.19 117 ARG A C 1
ATOM 938 O O . ARG A 1 117 ? 0.511 13.457 -1.147 1.00 89.19 117 ARG A O 1
ATOM 945 N N . GLU A 1 118 ? 2.066 12.902 -2.681 1.00 86.19 118 GLU A N 1
ATOM 946 C CA . GLU A 1 118 ? 2.201 14.247 -3.248 1.00 86.19 118 GLU A CA 1
ATOM 947 C C . GLU A 1 118 ? 1.761 14.339 -4.710 1.00 86.19 118 GLU A C 1
ATOM 949 O O . GLU A 1 118 ? 1.364 15.415 -5.148 1.00 86.19 118 GLU A O 1
ATOM 954 N N . LYS A 1 119 ? 1.827 13.242 -5.479 1.00 85.00 119 LYS A N 1
ATOM 955 C CA . LYS A 1 119 ? 1.672 13.294 -6.945 1.00 85.00 119 LYS A CA 1
ATOM 956 C C . LYS A 1 119 ? 0.386 12.654 -7.439 1.00 85.00 119 LYS A C 1
ATOM 958 O O . LYS A 1 119 ? -0.309 13.254 -8.245 1.00 85.00 119 LYS A O 1
ATOM 963 N N . LEU A 1 120 ? 0.047 11.463 -6.948 1.00 83.88 120 LEU A N 1
ATOM 964 C CA . LEU A 1 120 ? -1.037 10.659 -7.521 1.00 83.88 120 LEU A CA 1
ATOM 965 C C . LEU A 1 120 ? -2.452 11.199 -7.259 1.00 83.88 120 LEU A C 1
ATOM 967 O O . LEU A 1 120 ? -3.391 10.711 -7.877 1.00 83.88 120 LEU A O 1
ATOM 971 N N . GLY A 1 121 ? -2.617 12.216 -6.403 1.00 72.75 121 GLY A N 1
ATOM 972 C CA . GLY A 1 121 ? -3.923 12.840 -6.159 1.00 72.75 121 GLY A CA 1
ATOM 973 C C . GLY A 1 121 ? -4.955 11.874 -5.568 1.00 72.75 121 GLY A C 1
ATOM 974 O O . GLY A 1 121 ? -6.133 11.954 -5.904 1.00 72.75 121 GLY A O 1
ATOM 975 N N . THR A 1 122 ? -4.518 10.934 -4.721 1.00 77.12 122 THR A N 1
ATOM 976 C CA . THR A 1 122 ? -5.375 9.864 -4.190 1.00 77.12 122 THR A CA 1
ATOM 977 C C . THR A 1 122 ? -6.549 10.434 -3.397 1.00 77.12 122 THR A C 1
ATOM 979 O O . THR A 1 122 ? -6.333 11.136 -2.407 1.00 77.12 122 THR A O 1
ATOM 982 N N . ARG A 1 123 ? -7.784 10.091 -3.780 1.00 87.56 123 ARG A N 1
ATOM 983 C CA . ARG A 1 123 ? -9.000 10.640 -3.151 1.00 87.56 123 ARG A CA 1
ATOM 984 C C . ARG A 1 123 ? -9.245 10.105 -1.750 1.00 87.56 123 ARG A C 1
ATOM 986 O O . ARG A 1 123 ? -9.655 10.856 -0.871 1.00 87.56 123 ARG A O 1
ATOM 993 N N . TYR A 1 124 ? -8.992 8.813 -1.548 1.00 92.62 124 TYR A N 1
ATOM 994 C CA . TYR A 1 124 ? -9.307 8.139 -0.287 1.00 92.62 124 TYR A CA 1
ATOM 995 C C . TYR A 1 124 ? -8.078 7.584 0.436 1.00 92.62 124 TYR A C 1
ATOM 997 O O . TYR A 1 124 ? -8.195 7.119 1.569 1.00 92.62 124 TYR A O 1
ATOM 1005 N N . GLY A 1 125 ? -6.894 7.687 -0.175 1.00 95.06 125 GLY A N 1
ATOM 1006 C CA . GLY A 1 125 ? -5.607 7.339 0.425 1.00 95.06 125 GLY A CA 1
ATOM 1007 C C . GLY A 1 125 ? -4.875 6.211 -0.303 1.00 95.06 125 GLY A C 1
ATOM 1008 O O . GLY A 1 125 ? -5.008 6.038 -1.516 1.00 95.06 125 GLY A O 1
ATOM 1009 N N . TYR A 1 126 ? -4.063 5.459 0.441 1.00 97.44 126 TYR A N 1
ATOM 1010 C CA . TYR A 1 126 ? -3.219 4.401 -0.113 1.00 97.44 126 TYR A CA 1
ATOM 1011 C C . TYR A 1 126 ? -2.913 3.292 0.897 1.00 97.44 126 TYR A C 1
ATOM 1013 O O . TYR A 1 126 ? -2.905 3.521 2.106 1.00 97.44 126 TYR A O 1
ATOM 1021 N N . ALA A 1 127 ? -2.524 2.126 0.392 1.00 98.00 127 ALA A N 1
ATOM 1022 C CA . ALA A 1 127 ? -1.858 1.060 1.123 1.00 98.00 127 ALA A CA 1
ATOM 1023 C C . ALA A 1 127 ? -0.610 0.612 0.347 1.00 98.00 127 ALA A C 1
ATOM 1025 O O . ALA A 1 127 ? -0.701 0.127 -0.781 1.00 98.00 127 ALA A O 1
ATOM 1026 N N . VAL A 1 128 ? 0.567 0.771 0.956 1.00 97.75 128 VAL A N 1
ATOM 1027 C CA . VAL A 1 128 ? 1.854 0.376 0.361 1.00 97.75 128 VAL A CA 1
ATOM 1028 C C . VAL A 1 128 ? 2.471 -0.745 1.190 1.00 97.75 128 VAL A C 1
ATOM 1030 O O . VAL A 1 128 ? 2.746 -0.569 2.381 1.00 97.75 128 VAL A O 1
ATOM 1033 N N . LEU A 1 129 ? 2.693 -1.905 0.579 1.00 97.06 129 LEU A N 1
ATOM 1034 C CA . LEU A 1 129 ? 3.340 -3.045 1.216 1.00 97.06 129 LEU A CA 1
ATOM 1035 C C . LEU A 1 129 ? 4.848 -2.818 1.229 1.00 97.06 129 LEU A C 1
ATOM 1037 O O . LEU A 1 129 ? 5.454 -2.619 0.183 1.00 97.06 129 LEU A O 1
ATOM 1041 N N . MET A 1 130 ? 5.461 -2.800 2.411 1.00 95.69 130 MET A N 1
ATOM 1042 C CA . MET A 1 130 ? 6.902 -2.567 2.545 1.00 95.69 130 MET A CA 1
ATOM 1043 C C . MET A 1 130 ? 7.495 -3.351 3.717 1.00 95.69 130 MET A C 1
ATOM 1045 O O . MET A 1 130 ? 6.764 -3.767 4.621 1.00 95.69 130 MET A O 1
ATOM 1049 N N . PRO A 1 131 ? 8.832 -3.501 3.787 1.00 94.38 131 PRO A N 1
ATOM 1050 C CA . PRO A 1 131 ? 9.482 -4.071 4.957 1.00 94.38 131 PRO A CA 1
ATOM 1051 C C . PRO A 1 131 ? 9.192 -3.250 6.219 1.00 94.38 131 PRO A C 1
ATOM 1053 O O . PRO A 1 131 ? 9.282 -2.021 6.212 1.00 94.38 131 PRO A O 1
ATOM 1056 N N . GLU A 1 132 ? 8.945 -3.916 7.347 1.00 93.31 132 GLU A N 1
ATOM 1057 C CA . GLU A 1 132 ? 8.544 -3.270 8.607 1.00 93.31 132 GLU A CA 1
ATOM 1058 C C . GLU A 1 132 ? 9.558 -2.211 9.079 1.00 93.31 132 GLU A C 1
ATOM 1060 O O . GLU A 1 132 ? 9.185 -1.201 9.676 1.00 93.31 132 GLU A O 1
ATOM 1065 N N . TYR A 1 133 ? 10.849 -2.388 8.768 1.00 92.44 133 TYR A N 1
ATOM 1066 C CA . TYR A 1 133 ? 11.895 -1.430 9.138 1.00 92.44 133 TYR A CA 1
ATOM 1067 C C . TYR A 1 133 ? 11.705 -0.041 8.504 1.00 92.44 133 TYR A C 1
ATOM 1069 O O . TYR A 1 133 ? 12.342 0.915 8.957 1.00 92.44 133 TYR A O 1
ATOM 1077 N N . VAL A 1 134 ? 10.878 0.094 7.457 1.00 93.94 134 VAL A N 1
ATOM 1078 C CA . VAL A 1 134 ? 10.602 1.377 6.791 1.00 93.94 134 VAL A CA 1
ATOM 1079 C C . VAL A 1 134 ? 9.992 2.387 7.763 1.00 93.94 134 VAL A C 1
ATOM 1081 O O . VAL A 1 134 ? 10.333 3.566 7.687 1.00 93.94 134 VAL A O 1
ATOM 1084 N N . LYS A 1 135 ? 9.242 1.935 8.780 1.00 91.56 135 LYS A N 1
ATOM 1085 C CA . LYS A 1 135 ? 8.692 2.811 9.833 1.00 91.56 135 LYS A CA 1
ATOM 1086 C C . LYS A 1 135 ? 9.756 3.595 10.609 1.00 91.56 135 LYS A C 1
ATOM 1088 O O . LYS A 1 135 ? 9.472 4.631 11.203 1.00 91.56 135 LYS A O 1
ATOM 1093 N N . GLU A 1 136 ? 10.998 3.108 10.618 1.00 90.44 136 GLU A N 1
ATOM 1094 C CA . GLU A 1 136 ? 12.129 3.761 11.284 1.00 90.44 136 GLU A CA 1
ATOM 1095 C C . GLU A 1 136 ? 12.872 4.762 10.381 1.00 90.44 136 GLU A C 1
ATOM 1097 O O . GLU A 1 136 ? 13.763 5.467 10.861 1.00 90.44 136 GLU A O 1
ATOM 1102 N N . LYS A 1 137 ? 12.570 4.808 9.079 1.00 91.50 137 LYS A N 1
ATOM 1103 C CA . LYS A 1 137 ? 13.301 5.618 8.096 1.00 91.50 137 LYS A CA 1
ATOM 1104 C C . LYS A 1 137 ? 12.796 7.060 8.086 1.00 91.50 137 LYS A C 1
ATOM 1106 O O . LYS A 1 137 ? 11.604 7.306 8.243 1.00 91.50 137 LYS A O 1
ATOM 1111 N N . SER A 1 138 ? 13.713 8.008 7.888 1.00 89.44 138 SER A N 1
ATOM 1112 C CA . SER A 1 138 ? 13.403 9.444 7.866 1.00 89.44 138 SER A CA 1
ATOM 1113 C C . SER A 1 138 ? 12.397 9.794 6.773 1.00 89.44 138 SER A C 1
ATOM 1115 O O . SER A 1 138 ? 11.363 10.362 7.095 1.00 89.44 138 SER A O 1
ATOM 1117 N N . TYR A 1 139 ? 12.628 9.329 5.538 1.00 88.31 139 TYR A N 1
ATOM 1118 C CA . TYR A 1 139 ? 11.738 9.588 4.396 1.00 88.31 139 TYR A CA 1
ATOM 1119 C C . TYR A 1 139 ? 10.291 9.144 4.643 1.00 88.31 139 TYR A C 1
ATOM 1121 O O . TYR A 1 139 ? 9.349 9.735 4.127 1.00 88.31 139 TYR A O 1
ATOM 1129 N N . TYR A 1 140 ? 10.089 8.100 5.449 1.00 89.00 140 TYR A N 1
ATOM 1130 C CA . TYR A 1 140 ? 8.747 7.684 5.814 1.00 89.00 140 TYR A CA 1
ATOM 1131 C C . TYR A 1 140 ? 8.178 8.599 6.899 1.00 89.00 140 TYR A C 1
ATOM 1133 O O . TYR A 1 140 ? 7.104 9.172 6.713 1.00 89.00 140 TYR A O 1
ATOM 1141 N N . ARG A 1 141 ? 8.922 8.751 8.004 1.00 86.19 141 ARG A N 1
ATOM 1142 C CA . ARG A 1 141 ? 8.511 9.465 9.221 1.00 86.19 141 ARG A CA 1
ATOM 1143 C C . ARG A 1 141 ? 8.247 10.952 9.006 1.00 86.19 141 ARG A C 1
ATOM 1145 O O . ARG A 1 141 ? 7.370 11.492 9.663 1.00 86.19 141 ARG A O 1
ATOM 1152 N N . GLU A 1 142 ? 9.005 11.600 8.129 1.00 82.94 142 GLU A N 1
ATOM 1153 C CA . GLU A 1 142 ? 8.854 13.028 7.823 1.00 82.94 142 GLU A CA 1
ATOM 1154 C C . GLU A 1 142 ? 7.531 13.325 7.109 1.00 82.94 142 GLU A C 1
ATOM 1156 O O . GLU A 1 142 ? 6.947 14.377 7.339 1.00 82.94 142 GLU A O 1
ATOM 1161 N N . GLY A 1 143 ? 7.014 12.379 6.318 1.00 77.44 143 GLY A N 1
ATOM 1162 C CA . GLY A 1 143 ? 5.723 12.521 5.636 1.00 77.44 143 GLY A CA 1
ATOM 1163 C C . GLY A 1 143 ? 4.530 11.886 6.360 1.00 77.44 143 GLY A C 1
ATOM 1164 O O . GLY A 1 143 ? 3.440 11.845 5.789 1.00 77.44 143 GLY A O 1
ATOM 1165 N N . VAL A 1 144 ? 4.713 11.357 7.579 1.00 80.94 144 VAL A N 1
ATOM 1166 C CA . VAL A 1 144 ? 3.598 10.883 8.418 1.00 80.94 144 VAL A CA 1
ATOM 1167 C C . VAL A 1 144 ? 2.902 12.083 9.043 1.00 80.94 144 VAL A C 1
ATOM 1169 O O . VAL A 1 144 ? 3.519 12.888 9.748 1.00 80.94 144 VAL A O 1
ATOM 1172 N N . ALA A 1 145 ? 1.596 12.178 8.829 1.00 64.12 145 ALA A N 1
ATOM 1173 C CA . ALA A 1 145 ? 0.798 13.243 9.391 1.00 64.12 145 ALA A CA 1
ATOM 1174 C C . ALA A 1 145 ? 0.424 12.924 10.855 1.00 64.12 145 ALA A C 1
ATOM 1176 O O . ALA A 1 145 ? -0.364 12.027 11.111 1.00 64.12 145 ALA A O 1
ATOM 1177 N N . GLY A 1 146 ? 0.989 13.636 11.840 1.00 55.09 146 GLY A N 1
ATOM 1178 C CA . GLY A 1 146 ? 0.647 13.465 13.264 1.00 55.09 146 GLY A CA 1
ATOM 1179 C C . GLY A 1 146 ? -0.085 14.650 13.891 1.00 55.09 146 GLY A C 1
ATOM 1180 O O . GLY A 1 146 ? 0.460 15.749 13.893 1.00 55.09 146 GLY A O 1
ATOM 1181 N N . GLY A 1 147 ? -1.273 14.447 14.464 1.00 52.25 147 GLY A N 1
ATOM 1182 C CA . GLY A 1 147 ? -1.929 15.427 15.349 1.00 52.25 147 GLY A CA 1
ATOM 1183 C C . GLY A 1 147 ? -3.458 15.448 15.251 1.00 52.25 147 GLY A C 1
ATOM 1184 O O . GLY A 1 147 ? -4.020 14.973 14.268 1.00 52.25 147 GLY A O 1
ATOM 1185 N N . GLU A 1 148 ? -4.119 16.006 16.270 1.00 48.75 148 GLU A N 1
ATOM 1186 C CA . GLU A 1 148 ? -5.556 16.326 16.249 1.00 48.75 148 GLU A CA 1
ATOM 1187 C C . GLU A 1 148 ? -5.856 17.394 15.178 1.00 48.75 148 GLU A C 1
ATOM 1189 O O . GLU A 1 148 ? -5.062 18.314 14.977 1.00 48.75 148 GLU A O 1
ATOM 1194 N N . GLY A 1 149 ? -6.987 17.264 14.471 1.00 59.44 149 GLY A N 1
ATOM 1195 C CA . GLY A 1 149 ? -7.425 18.222 13.442 1.00 59.44 149 GLY A CA 1
ATOM 1196 C C . GLY A 1 149 ? -6.844 18.018 12.036 1.00 59.44 149 GLY A C 1
ATOM 1197 O O . GLY A 1 149 ? -6.893 18.941 11.226 1.00 59.44 149 GLY A O 1
ATOM 1198 N N . ARG A 1 150 ? -6.275 16.844 11.725 1.00 74.31 150 ARG A N 1
ATOM 1199 C CA . ARG A 1 150 ? -5.744 16.536 10.384 1.00 74.31 150 ARG A CA 1
ATOM 1200 C C . ARG A 1 150 ? -6.753 15.813 9.496 1.00 74.31 150 ARG A C 1
ATOM 1202 O O . ARG A 1 150 ? -7.576 15.049 9.978 1.00 74.31 150 ARG A O 1
ATOM 1209 N N . GLU A 1 151 ? -6.607 16.021 8.190 1.00 87.25 151 GLU A N 1
ATOM 1210 C CA . GLU A 1 151 ? -7.413 15.395 7.132 1.00 87.25 151 GLU A CA 1
ATOM 1211 C C . GLU A 1 151 ? -7.124 13.893 6.957 1.00 87.25 151 GLU A C 1
ATOM 1213 O O . GLU A 1 151 ? -7.995 13.149 6.523 1.00 87.25 151 GLU A O 1
ATOM 1218 N N . TRP A 1 152 ? -5.926 13.425 7.330 1.00 91.19 152 TRP A N 1
ATOM 1219 C CA . TRP A 1 152 ? -5.448 12.065 7.059 1.00 91.19 152 TRP A CA 1
ATOM 1220 C C . TRP A 1 152 ? -4.951 11.353 8.318 1.00 91.19 152 TRP A C 1
ATOM 1222 O O . TRP A 1 152 ? -4.322 11.969 9.181 1.00 91.19 152 TRP A O 1
ATOM 1232 N N . VAL A 1 153 ? -5.159 10.036 8.368 1.00 92.06 153 VAL A N 1
ATOM 1233 C CA . VAL A 1 153 ? -4.616 9.124 9.383 1.00 92.06 153 VAL A CA 1
ATOM 1234 C C . VAL A 1 153 ? -3.679 8.127 8.708 1.00 92.06 153 VAL A C 1
ATOM 1236 O O . VAL A 1 153 ? -4.095 7.367 7.834 1.00 92.06 153 VAL A O 1
ATOM 1239 N N . ASP A 1 154 ? -2.411 8.126 9.124 1.00 92.94 154 ASP A N 1
ATOM 1240 C CA . ASP A 1 154 ? -1.412 7.127 8.736 1.00 92.94 154 ASP A CA 1
ATOM 1241 C C . ASP A 1 154 ? -1.331 6.013 9.787 1.00 92.94 154 ASP A C 1
ATOM 1243 O O . ASP A 1 154 ? -1.238 6.269 10.992 1.00 92.94 154 ASP A O 1
ATOM 1247 N N . PHE A 1 155 ? -1.296 4.764 9.337 1.00 94.56 155 PHE A N 1
ATOM 1248 C CA . PHE A 1 155 ? -1.221 3.604 10.220 1.00 94.56 155 PHE A CA 1
ATOM 1249 C C . PHE A 1 155 ? -0.516 2.426 9.546 1.00 94.56 155 PHE A C 1
ATOM 1251 O O . PHE A 1 155 ? -0.332 2.389 8.331 1.00 94.56 155 PHE A O 1
ATOM 1258 N N . ILE A 1 156 ? -0.085 1.459 10.353 1.00 96.00 156 ILE A N 1
ATOM 1259 C CA . ILE A 1 156 ? 0.549 0.225 9.886 1.00 96.00 156 ILE A CA 1
ATOM 1260 C C . ILE A 1 156 ? -0.346 -0.953 10.236 1.00 96.00 156 ILE A C 1
ATOM 1262 O O . ILE A 1 156 ? -0.684 -1.124 11.406 1.00 96.00 156 ILE A O 1
ATOM 1266 N N . VAL A 1 157 ? -0.655 -1.792 9.248 1.00 97.31 157 VAL A N 1
ATOM 1267 C CA . VAL A 1 157 ? -1.309 -3.091 9.447 1.00 97.31 157 VAL A CA 1
ATOM 1268 C C . VAL A 1 157 ? -0.240 -4.176 9.384 1.00 97.31 157 VAL A C 1
ATOM 1270 O O . VAL A 1 157 ? 0.363 -4.424 8.333 1.00 97.31 157 VAL A O 1
ATOM 1273 N N . LYS A 1 158 ? 0.037 -4.799 10.531 1.00 96.00 158 LYS A N 1
ATOM 1274 C CA . LYS A 1 158 ? 1.083 -5.813 10.669 1.00 96.00 158 LYS A CA 1
ATOM 1275 C C . LYS A 1 158 ? 0.461 -7.209 10.614 1.00 96.00 158 LYS A C 1
ATOM 1277 O O . LYS A 1 158 ? -0.361 -7.507 11.475 1.00 96.00 158 LYS A O 1
ATOM 1282 N N . PRO A 1 159 ? 0.834 -8.073 9.659 1.00 95.56 159 PRO A N 1
ATOM 1283 C CA . PRO A 1 159 ? 0.255 -9.409 9.575 1.00 95.56 159 PRO A CA 1
ATOM 1284 C C . PRO A 1 159 ? 0.733 -10.293 10.736 1.00 95.56 159 PRO A C 1
ATOM 1286 O O . PRO A 1 159 ? 1.852 -10.128 11.225 1.00 95.56 159 PRO A O 1
ATOM 1289 N N . GLU A 1 160 ? -0.103 -11.239 11.168 1.00 93.81 160 GLU A N 1
ATOM 1290 C CA . GLU A 1 160 ? 0.268 -12.234 12.189 1.00 93.81 160 GLU A CA 1
ATOM 1291 C C . GLU A 1 160 ? 1.327 -13.211 11.654 1.00 93.81 160 GLU A C 1
ATOM 1293 O O . GLU A 1 160 ? 2.289 -13.569 12.342 1.00 93.81 160 GLU A O 1
ATOM 1298 N N . VAL A 1 161 ? 1.189 -13.580 10.380 1.00 91.06 161 VAL A N 1
ATOM 1299 C CA . VAL A 1 161 ? 2.111 -14.456 9.655 1.00 91.06 161 VAL A CA 1
ATOM 1300 C C . VAL A 1 161 ? 2.911 -13.672 8.619 1.00 91.06 161 VAL A C 1
ATOM 1302 O O . VAL A 1 161 ? 2.430 -12.708 8.028 1.00 91.06 161 VAL A O 1
ATOM 1305 N N . SER A 1 162 ? 4.156 -14.080 8.377 1.00 90.94 162 SER A N 1
ATOM 1306 C CA . SER A 1 162 ? 4.932 -13.510 7.274 1.00 90.94 162 SER A CA 1
ATOM 1307 C C . SER A 1 162 ? 4.278 -13.85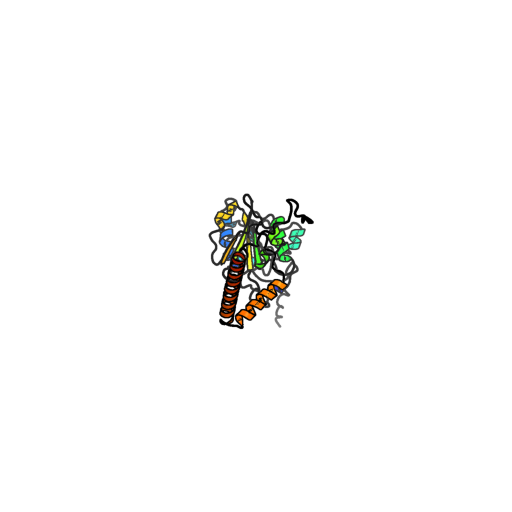1 5.935 1.00 90.94 162 SER A C 1
ATOM 1309 O O . SER A 1 162 ? 3.840 -14.978 5.732 1.00 90.94 162 SER A O 1
ATOM 1311 N N . TYR A 1 163 ? 4.262 -12.892 5.014 1.00 91.00 163 TYR A N 1
ATOM 1312 C CA . TYR A 1 163 ? 3.829 -13.132 3.643 1.00 91.00 163 TYR A CA 1
ATOM 1313 C C . TYR A 1 163 ? 4.856 -13.983 2.884 1.00 91.00 163 TYR A C 1
ATOM 1315 O O . TYR A 1 163 ? 6.049 -13.664 2.880 1.00 91.00 163 TYR A O 1
ATOM 1323 N N . ASP A 1 164 ? 4.374 -15.036 2.227 1.00 86.31 164 ASP A N 1
ATOM 1324 C CA . ASP A 1 164 ? 5.145 -15.839 1.279 1.00 86.31 164 ASP A CA 1
ATOM 1325 C C . ASP A 1 164 ? 4.961 -15.237 -0.121 1.00 86.31 164 ASP A C 1
ATOM 1327 O O . ASP A 1 164 ? 3.835 -15.053 -0.576 1.00 86.31 164 ASP A O 1
ATOM 1331 N N . TYR A 1 165 ? 6.061 -14.863 -0.774 1.00 83.38 165 TYR A N 1
ATOM 1332 C CA . TYR A 1 165 ? 6.034 -14.152 -2.051 1.00 83.38 165 TYR A CA 1
ATOM 1333 C C . TYR A 1 165 ? 6.398 -15.090 -3.197 1.00 83.38 165 TYR A C 1
ATOM 1335 O O . TYR A 1 165 ? 7.369 -15.844 -3.100 1.00 83.38 165 TYR A O 1
ATOM 1343 N N . ASP A 1 166 ? 5.675 -14.978 -4.309 1.00 73.94 166 ASP A N 1
ATOM 1344 C CA . ASP A 1 166 ? 5.967 -15.753 -5.511 1.00 73.94 166 ASP A CA 1
ATOM 1345 C C . ASP A 1 166 ? 6.962 -14.988 -6.386 1.00 73.94 166 ASP A C 1
ATOM 1347 O O . ASP A 1 166 ? 6.670 -13.893 -6.872 1.00 73.94 166 ASP A O 1
ATOM 1351 N N . HIS A 1 167 ? 8.147 -15.564 -6.590 1.00 74.44 167 HIS A N 1
ATOM 1352 C CA . HIS A 1 167 ? 9.097 -15.060 -7.576 1.00 74.44 167 HIS A CA 1
ATOM 1353 C C . HIS A 1 167 ? 8.803 -15.680 -8.941 1.00 74.44 167 HIS A C 1
ATOM 1355 O O . HIS A 1 167 ? 8.715 -16.903 -9.067 1.00 74.44 167 HIS A O 1
ATOM 1361 N N . PHE A 1 168 ? 8.747 -14.860 -9.986 1.00 68.25 168 PHE A N 1
ATOM 1362 C CA . PHE A 1 168 ? 8.251 -15.294 -11.289 1.00 68.25 168 PHE A CA 1
ATOM 1363 C C . PHE A 1 168 ? 9.018 -16.446 -11.969 1.00 68.25 168 PHE A C 1
ATOM 1365 O O . PHE A 1 168 ? 8.408 -17.299 -12.606 1.00 68.25 168 PHE A O 1
ATOM 1372 N N . GLU A 1 169 ? 10.351 -16.510 -11.854 1.00 67.75 169 GLU A N 1
ATOM 1373 C CA . GLU A 1 169 ? 11.129 -17.646 -12.393 1.00 67.75 169 GLU A CA 1
ATOM 1374 C C . GLU A 1 169 ? 11.241 -18.846 -11.434 1.00 67.75 169 GLU A C 1
ATOM 1376 O O . GLU A 1 169 ? 12.008 -19.771 -11.706 1.00 67.75 169 GLU A O 1
ATOM 1381 N N . GLY A 1 170 ? 10.595 -18.811 -10.261 1.00 63.72 170 GLY A N 1
ATOM 1382 C CA . GLY A 1 170 ? 10.874 -19.761 -9.174 1.00 63.72 170 GLY A CA 1
ATOM 1383 C C . GLY A 1 170 ? 12.324 -19.697 -8.660 1.00 63.72 170 GLY A C 1
ATOM 1384 O O . GLY A 1 170 ? 12.753 -20.553 -7.888 1.00 63.72 170 GLY A O 1
ATOM 1385 N N . LYS A 1 171 ? 13.090 -18.690 -9.099 1.00 58.38 171 LYS A N 1
ATOM 1386 C CA . LYS A 1 171 ? 14.470 -18.411 -8.704 1.00 58.38 171 LYS A CA 1
ATOM 1387 C C . LYS A 1 171 ? 14.478 -17.184 -7.814 1.00 58.38 171 LYS A C 1
ATOM 1389 O O . LYS A 1 171 ? 14.154 -16.105 -8.272 1.00 58.38 171 LYS A O 1
ATOM 1394 N N . GLY A 1 172 ? 14.860 -17.356 -6.562 1.00 59.84 172 GLY A N 1
ATOM 1395 C CA . GLY A 1 172 ? 14.823 -16.306 -5.552 1.00 59.84 172 GLY A CA 1
ATOM 1396 C C . GLY A 1 172 ? 14.602 -16.934 -4.185 1.00 59.84 172 GLY A C 1
ATOM 1397 O O . GLY A 1 172 ? 14.420 -18.150 -4.069 1.00 59.84 172 GLY A O 1
ATOM 1398 N N . PHE A 1 173 ? 14.625 -16.131 -3.128 1.00 57.09 173 PHE A N 1
ATOM 1399 C CA . PHE A 1 173 ? 14.222 -16.637 -1.822 1.00 57.09 173 PHE A CA 1
ATOM 1400 C C . PHE A 1 173 ? 12.706 -16.867 -1.833 1.00 57.09 173 PHE A C 1
ATOM 1402 O O . PHE A 1 173 ? 11.949 -15.924 -2.025 1.00 57.09 173 PHE A O 1
ATOM 1409 N N . GLN A 1 174 ? 12.262 -18.109 -1.593 1.00 55.59 174 GLN A N 1
ATOM 1410 C CA . GLN A 1 174 ? 10.831 -18.448 -1.456 1.00 55.59 174 GLN A CA 1
ATOM 1411 C C . GLN A 1 174 ? 10.136 -17.660 -0.336 1.00 55.59 174 GLN A C 1
ATOM 1413 O O . GLN A 1 174 ? 8.918 -17.541 -0.302 1.00 55.59 174 GLN A O 1
ATOM 1418 N N . ARG A 1 175 ? 10.924 -17.138 0.608 1.00 58.28 175 ARG A N 1
ATOM 1419 C CA . ARG A 1 175 ? 10.461 -16.277 1.686 1.00 58.28 175 ARG A CA 1
ATOM 1420 C C . ARG A 1 175 ? 11.224 -14.977 1.657 1.00 58.28 175 ARG A C 1
ATOM 1422 O O . ARG A 1 175 ? 12.452 -14.974 1.581 1.00 58.28 175 ARG A O 1
ATOM 1429 N N . SER A 1 176 ? 10.489 -13.885 1.800 1.00 62.34 176 SER A N 1
ATOM 1430 C CA . SER A 1 176 ? 11.095 -12.584 2.015 1.00 62.34 176 SER A CA 1
ATOM 1431 C C . SER A 1 176 ? 12.017 -12.630 3.246 1.00 62.34 176 SER A C 1
ATOM 1433 O O . SER A 1 176 ? 11.608 -13.133 4.298 1.00 62.34 176 SER A O 1
ATOM 1435 N N . PRO A 1 177 ? 13.260 -12.114 3.169 1.00 66.94 177 PRO A N 1
ATOM 1436 C CA . PRO A 1 177 ? 14.175 -12.120 4.310 1.00 66.94 177 PRO A CA 1
ATOM 1437 C C . PRO A 1 177 ? 13.770 -11.114 5.401 1.00 66.94 177 PRO A C 1
ATOM 1439 O O . PRO A 1 177 ? 14.430 -11.013 6.437 1.00 66.94 177 PRO A O 1
ATOM 1442 N N . PHE A 1 178 ? 12.699 -10.351 5.187 1.00 75.12 178 PHE A N 1
ATOM 1443 C CA . PHE A 1 178 ? 12.170 -9.369 6.122 1.00 75.12 178 PHE A CA 1
ATOM 1444 C C . PHE A 1 178 ? 10.661 -9.550 6.299 1.00 75.12 178 PHE A C 1
ATOM 1446 O O . PHE A 1 178 ? 9.945 -9.984 5.404 1.00 75.12 178 PHE A O 1
ATOM 1453 N N . LYS A 1 179 ? 10.172 -9.185 7.488 1.00 89.25 179 LYS A N 1
ATOM 1454 C CA . LYS A 1 179 ? 8.735 -9.060 7.730 1.00 89.25 179 LYS A CA 1
ATOM 1455 C C . LYS A 1 179 ? 8.220 -7.823 7.003 1.00 89.25 179 LYS A C 1
ATOM 1457 O O . LYS A 1 179 ? 8.753 -6.732 7.218 1.00 89.25 179 LYS A O 1
ATOM 1462 N N . SER A 1 180 ? 7.198 -7.997 6.178 1.00 94.25 180 SER A N 1
ATOM 1463 C CA . SER A 1 180 ? 6.503 -6.901 5.504 1.00 94.25 180 SER A CA 1
ATOM 1464 C C . SER A 1 180 ? 5.230 -6.522 6.257 1.00 94.25 180 SER A C 1
ATOM 1466 O O . SER A 1 180 ? 4.638 -7.351 6.947 1.00 94.25 180 SER A O 1
ATOM 1468 N N . ALA A 1 181 ? 4.811 -5.270 6.123 1.00 97.00 181 ALA A N 1
ATOM 1469 C CA . ALA A 1 181 ? 3.573 -4.739 6.678 1.00 97.00 181 ALA A CA 1
ATOM 1470 C C . ALA A 1 181 ? 2.966 -3.725 5.703 1.00 97.00 181 ALA A C 1
ATOM 1472 O O . ALA A 1 181 ? 3.688 -3.135 4.893 1.00 97.00 181 ALA A O 1
ATOM 1473 N N . TRP A 1 182 ? 1.654 -3.519 5.786 1.00 97.81 182 TRP A N 1
ATOM 1474 C CA . TRP A 1 182 ? 0.997 -2.475 5.008 1.00 97.81 182 TRP A CA 1
ATOM 1475 C C . TRP A 1 182 ? 1.150 -1.135 5.709 1.00 97.81 182 TRP A C 1
ATOM 1477 O O . TRP A 1 182 ? 0.831 -1.005 6.889 1.00 97.81 182 TRP A O 1
ATOM 1487 N N . PHE A 1 183 ? 1.634 -0.147 4.971 1.00 96.94 183 PHE A N 1
ATOM 1488 C CA . PHE A 1 183 ? 1.678 1.246 5.376 1.00 96.94 183 PHE A CA 1
ATOM 1489 C C . PHE A 1 183 ? 0.500 1.946 4.718 1.00 96.94 183 PHE A C 1
ATOM 1491 O O . PHE A 1 183 ? 0.505 2.183 3.508 1.00 96.94 183 PHE A O 1
ATOM 1498 N N . CYS A 1 184 ? -0.515 2.224 5.521 1.00 96.38 184 CYS A N 1
ATOM 1499 C CA . CYS A 1 184 ? -1.810 2.677 5.058 1.00 96.38 184 CYS A CA 1
ATOM 1500 C C . CYS A 1 184 ? -2.042 4.145 5.404 1.00 96.38 184 CYS A C 1
ATOM 1502 O O . CYS A 1 184 ? -1.521 4.665 6.396 1.00 96.38 184 CYS A O 1
ATOM 1504 N N . ARG A 1 185 ? -2.876 4.781 4.591 1.00 94.88 185 ARG A N 1
ATOM 1505 C CA . ARG A 1 185 ? -3.444 6.102 4.816 1.00 94.88 185 ARG A CA 1
ATOM 1506 C C . ARG A 1 185 ? -4.918 6.089 4.430 1.00 94.88 185 ARG A C 1
ATOM 1508 O O . ARG A 1 185 ? -5.272 5.559 3.377 1.00 94.88 185 ARG A O 1
ATOM 1515 N N . VAL A 1 186 ? -5.751 6.687 5.275 1.00 94.62 186 VAL A N 1
ATOM 1516 C CA . VAL A 1 186 ? -7.178 6.958 5.021 1.00 94.62 186 VAL A CA 1
ATOM 1517 C C . VAL A 1 186 ? -7.525 8.362 5.502 1.00 94.62 186 VAL A C 1
ATOM 1519 O O . VAL A 1 186 ? -6.761 8.951 6.278 1.00 94.62 186 VAL A O 1
ATOM 1522 N N . ARG A 1 187 ? -8.659 8.910 5.062 1.00 93.12 187 ARG A N 1
ATOM 1523 C CA . ARG A 1 187 ? -9.148 10.192 5.587 1.00 93.12 187 ARG A CA 1
ATOM 1524 C C . ARG A 1 187 ? -9.499 10.040 7.066 1.00 93.12 187 ARG A C 1
ATOM 1526 O O . ARG A 1 187 ? -9.954 8.985 7.502 1.00 93.12 187 ARG A O 1
ATOM 1533 N N . ALA A 1 188 ? -9.292 11.085 7.853 1.00 91.69 188 ALA A N 1
ATOM 1534 C CA . ALA A 1 188 ? -9.511 11.035 9.294 1.00 91.69 188 ALA A CA 1
ATOM 1535 C C . ALA A 1 188 ? -10.975 10.757 9.662 1.00 91.69 188 ALA A C 1
ATOM 1537 O O . ALA A 1 188 ? -11.231 10.040 10.626 1.00 91.69 188 ALA A O 1
ATOM 1538 N N . GLU A 1 189 ? -11.922 11.251 8.861 1.00 92.31 189 GLU A N 1
ATOM 1539 C CA . GLU A 1 189 ? -13.354 10.955 9.010 1.00 92.31 189 GLU A CA 1
ATOM 1540 C C . GLU A 1 189 ? -13.700 9.475 8.774 1.00 92.31 189 GLU A C 1
ATOM 1542 O O . GLU A 1 189 ? -14.651 8.965 9.359 1.00 92.31 189 GLU A O 1
ATOM 1547 N N . ASP A 1 190 ? -12.889 8.765 7.985 1.00 93.06 190 ASP A N 1
ATOM 1548 C CA . ASP A 1 190 ? -13.081 7.348 7.665 1.00 93.06 190 ASP A CA 1
ATOM 1549 C C . ASP A 1 190 ? -12.438 6.411 8.704 1.00 93.06 190 ASP A C 1
ATOM 1551 O O . ASP A 1 190 ? -12.729 5.214 8.734 1.00 93.06 190 ASP A O 1
ATOM 1555 N N . TRP A 1 191 ? -11.560 6.930 9.572 1.00 93.31 191 TRP A N 1
ATOM 1556 C CA . TRP A 1 191 ? -10.741 6.113 10.475 1.00 93.31 191 TRP A CA 1
ATOM 1557 C C . TRP A 1 191 ? -11.572 5.221 11.408 1.00 93.31 191 TRP A C 1
ATOM 1559 O O . TRP A 1 191 ? -11.289 4.030 11.551 1.00 93.31 191 TRP A O 1
ATOM 1569 N N . ALA A 1 192 ? -12.626 5.780 12.007 1.00 92.62 192 ALA A N 1
ATOM 1570 C CA . ALA A 1 192 ? -13.462 5.068 12.973 1.00 92.62 192 ALA A CA 1
ATOM 1571 C C . ALA A 1 192 ? -14.130 3.817 12.374 1.00 92.62 192 ALA A C 1
ATOM 1573 O O . ALA A 1 192 ? -14.358 2.841 13.087 1.00 92.62 192 ALA A O 1
ATOM 1574 N N . ALA A 1 193 ? -14.415 3.824 11.068 1.00 92.69 193 ALA A N 1
ATOM 1575 C CA . ALA A 1 193 ? -15.012 2.686 10.377 1.00 92.69 193 ALA A CA 1
ATOM 1576 C C . ALA A 1 193 ? -13.993 1.575 10.064 1.00 92.69 193 ALA A C 1
ATOM 1578 O O . ALA A 1 193 ? -14.364 0.401 9.970 1.00 92.69 193 ALA A O 1
ATOM 1579 N N . VAL A 1 194 ? -12.706 1.921 9.931 1.00 93.69 194 VAL A N 1
ATOM 1580 C CA . VAL A 1 194 ? -11.661 0.969 9.528 1.00 93.69 194 VAL A CA 1
ATOM 1581 C C . VAL A 1 194 ? -10.870 0.381 10.697 1.00 93.69 194 VAL A C 1
ATOM 1583 O O . VAL A 1 194 ? -10.366 -0.727 10.552 1.00 93.69 194 VAL A O 1
ATOM 1586 N N . GLU A 1 195 ? -10.760 1.057 11.846 1.00 90.25 195 GLU A N 1
ATOM 1587 C CA . GLU A 1 195 ? -9.863 0.669 12.957 1.00 90.25 195 GLU A CA 1
ATOM 1588 C C . GLU A 1 195 ? -10.115 -0.750 13.519 1.00 90.25 195 GLU A C 1
ATOM 1590 O O . GLU A 1 195 ? -9.169 -1.429 13.922 1.00 90.25 195 GLU A O 1
ATOM 1595 N N . GLY A 1 196 ? -11.368 -1.220 13.530 1.00 77.94 196 GLY 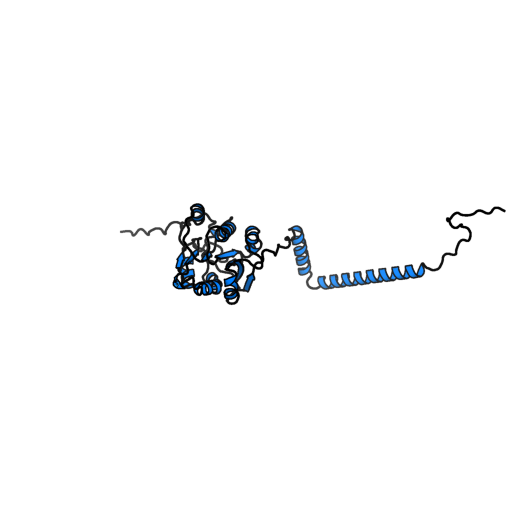A N 1
ATOM 1596 C CA . GLY A 1 196 ? -11.797 -2.359 14.359 1.00 77.94 196 GLY A CA 1
ATOM 1597 C C . GLY A 1 196 ? -11.966 -3.727 13.688 1.00 77.94 196 GLY A C 1
ATOM 1598 O O . GLY A 1 196 ? -12.377 -4.659 14.370 1.00 77.94 196 GLY A O 1
ATOM 1599 N N . ASN A 1 197 ? -11.688 -3.883 12.389 1.00 82.38 197 ASN A N 1
ATOM 1600 C CA . ASN A 1 197 ? -12.205 -5.034 11.621 1.00 82.38 197 ASN A CA 1
ATOM 1601 C C . ASN A 1 197 ? -11.140 -5.915 10.945 1.00 82.38 197 ASN A C 1
ATOM 1603 O O . ASN A 1 197 ? -11.448 -6.670 10.023 1.00 82.38 197 ASN A O 1
ATOM 1607 N N . TYR A 1 198 ? -9.879 -5.833 11.368 1.00 94.25 198 TYR A N 1
ATOM 1608 C CA . TYR A 1 198 ? -8.804 -6.602 10.742 1.00 94.25 198 TYR A CA 1
ATOM 1609 C C . TYR A 1 198 ? -8.741 -8.045 11.257 1.00 94.25 198 TYR A C 1
ATOM 1611 O O . TYR A 1 198 ? -8.717 -8.291 12.461 1.00 94.25 198 TYR A O 1
ATOM 1619 N N . VAL A 1 199 ? -8.648 -8.999 10.331 1.00 92.62 199 VAL A N 1
ATOM 1620 C CA . VAL A 1 199 ? -8.519 -10.439 10.606 1.00 92.62 199 VAL A CA 1
ATOM 1621 C C . VAL A 1 199 ? -7.148 -10.914 10.129 1.00 92.62 199 VAL A C 1
ATOM 1623 O O . VAL A 1 199 ? -6.698 -10.484 9.071 1.00 92.62 199 VAL A O 1
ATOM 1626 N N . GLY A 1 200 ? -6.484 -11.789 10.892 1.00 92.31 200 GLY A N 1
ATOM 1627 C CA . GLY A 1 200 ? -5.163 -12.335 10.530 1.00 92.31 200 GLY A CA 1
ATOM 1628 C C . GLY A 1 200 ? -3.992 -11.359 10.715 1.00 92.31 200 GLY A C 1
ATOM 1629 O O . GLY A 1 200 ? -2.905 -11.560 10.165 1.00 92.31 200 GLY A O 1
ATOM 1630 N N . VAL A 1 201 ? -4.196 -10.288 11.488 1.00 93.69 201 VAL A N 1
ATOM 1631 C CA . VAL A 1 201 ? -3.185 -9.257 11.753 1.00 93.69 201 VAL A CA 1
ATOM 1632 C C . VAL A 1 201 ? -2.727 -9.305 13.211 1.00 93.69 201 VAL A C 1
ATOM 1634 O O . VAL A 1 201 ? -3.534 -9.454 14.121 1.00 93.69 201 VAL A O 1
ATOM 1637 N N . GLU A 1 202 ? -1.423 -9.137 13.441 1.00 92.81 202 GLU A N 1
ATOM 1638 C CA . GLU A 1 202 ? -0.829 -9.004 14.781 1.00 92.81 202 GLU A CA 1
ATOM 1639 C C . GLU A 1 202 ? -1.308 -7.715 15.463 1.00 92.81 202 GLU A C 1
ATOM 1641 O O . GLU A 1 202 ? -1.446 -7.652 16.683 1.00 92.81 202 GLU A O 1
ATOM 1646 N N . GLY A 1 203 ? -1.550 -6.669 14.671 1.00 91.81 203 GLY A N 1
ATOM 1647 C CA . GLY A 1 203 ? -2.118 -5.429 15.167 1.00 91.81 203 GLY A CA 1
ATOM 1648 C C . GLY A 1 203 ? -2.073 -4.289 14.162 1.00 91.81 203 GLY A C 1
ATOM 1649 O O . GLY A 1 203 ? -1.395 -4.346 13.129 1.00 91.81 203 GLY A O 1
ATOM 1650 N N . VAL A 1 204 ? -2.786 -3.226 14.520 1.00 94.25 204 VAL A N 1
ATOM 1651 C CA . VAL A 1 204 ? -2.828 -1.961 13.791 1.00 94.25 204 VAL A CA 1
ATOM 1652 C C . VAL A 1 204 ? -2.177 -0.886 14.648 1.00 94.25 204 VAL A C 1
ATOM 1654 O O . VAL A 1 204 ? -2.503 -0.728 15.820 1.00 94.25 204 VAL A O 1
ATOM 1657 N N . THR A 1 205 ? -1.203 -0.171 14.092 1.00 92.75 205 THR A N 1
ATOM 1658 C CA . THR A 1 205 ? -0.483 0.893 14.805 1.00 92.75 205 THR A CA 1
ATOM 1659 C C . THR A 1 205 ? -0.706 2.222 14.105 1.00 92.75 205 THR A C 1
ATOM 1661 O O . THR A 1 205 ? -0.176 2.426 13.014 1.00 92.75 205 THR A O 1
ATOM 1664 N N . ILE A 1 206 ? -1.445 3.133 14.740 1.00 90.94 206 ILE A N 1
ATOM 1665 C CA . ILE A 1 206 ? -1.537 4.528 14.292 1.00 90.94 206 ILE A CA 1
ATOM 1666 C C . ILE A 1 206 ? -0.170 5.182 14.453 1.00 90.94 206 ILE A C 1
ATOM 1668 O O . ILE A 1 206 ? 0.483 5.049 15.491 1.00 90.94 206 ILE A O 1
ATOM 1672 N N . LEU A 1 207 ? 0.256 5.921 13.439 1.00 84.44 207 LEU A N 1
ATOM 1673 C CA . LEU A 1 207 ? 1.529 6.611 13.456 1.00 84.44 207 LEU A CA 1
ATOM 1674 C C . LEU A 1 207 ? 1.323 8.082 13.773 1.00 84.44 207 LEU A C 1
ATOM 1676 O O . LEU A 1 207 ? 0.721 8.832 13.011 1.00 84.44 207 LEU A O 1
ATOM 1680 N N . ARG A 1 208 ? 1.870 8.510 14.909 1.00 78.38 208 ARG A N 1
ATOM 1681 C CA . ARG A 1 208 ? 1.855 9.912 15.322 1.00 78.38 208 ARG A CA 1
ATOM 1682 C C . ARG A 1 208 ? 3.205 10.535 14.973 1.00 78.38 208 ARG A C 1
ATOM 1684 O O . ARG A 1 208 ? 4.244 10.091 15.457 1.00 78.38 208 ARG A O 1
ATOM 1691 N N . GLY A 1 209 ? 3.188 11.569 14.132 1.00 64.25 209 GLY A N 1
ATOM 1692 C CA . GLY A 1 209 ? 4.378 12.313 13.683 1.00 64.25 209 GLY A CA 1
ATOM 1693 C C . GLY A 1 209 ? 5.304 12.800 14.813 1.00 64.25 209 GLY A C 1
ATOM 1694 O O . GLY A 1 209 ? 6.511 12.936 14.607 1.00 64.25 209 GLY A O 1
ATOM 1695 N N . ASP A 1 210 ? 4.780 12.957 16.031 1.00 57.53 210 ASP A N 1
ATOM 1696 C CA . ASP A 1 210 ? 5.532 13.437 17.195 1.00 57.53 210 ASP A CA 1
ATOM 1697 C C . ASP A 1 210 ? 6.391 12.375 17.893 1.00 57.53 210 ASP A C 1
ATOM 1699 O O . ASP A 1 210 ? 7.227 12.715 18.737 1.00 57.53 210 ASP A O 1
ATOM 1703 N N . GLU A 1 211 ? 6.273 11.092 17.534 1.00 56.22 211 GLU A N 1
ATOM 1704 C CA . GLU A 1 211 ? 7.085 10.024 18.126 1.00 56.22 211 GLU A CA 1
ATOM 1705 C C . GLU A 1 211 ? 8.528 10.037 17.596 1.00 56.22 211 GLU A C 1
ATOM 1707 O O . GLU A 1 211 ? 8.996 9.071 16.983 1.00 56.22 211 GLU A O 1
ATOM 1712 N N . ARG A 1 212 ? 9.271 11.138 17.791 1.00 51.34 212 ARG A N 1
ATOM 1713 C CA . ARG A 1 212 ? 10.711 11.252 17.494 1.00 51.34 212 ARG A CA 1
ATOM 1714 C C . ARG A 1 212 ? 11.445 10.030 18.044 1.00 51.34 212 ARG A C 1
ATOM 1716 O O . ARG A 1 212 ? 11.465 9.785 19.249 1.00 51.34 212 ARG A O 1
ATOM 1723 N N . ALA A 1 213 ? 12.067 9.259 17.150 1.00 49.50 213 ALA A N 1
ATOM 1724 C CA . ALA A 1 213 ? 12.809 8.066 17.525 1.00 49.50 213 ALA A CA 1
ATOM 1725 C C . ALA A 1 213 ? 13.851 8.421 18.593 1.00 49.50 213 ALA A C 1
ATOM 1727 O O . ALA A 1 213 ? 14.729 9.260 18.370 1.00 49.50 213 ALA A O 1
ATOM 1728 N N . LYS A 1 214 ? 13.800 7.740 19.744 1.00 49.88 214 LYS A N 1
ATOM 1729 C CA . LYS A 1 214 ? 14.927 7.717 20.681 1.00 49.88 214 LYS A CA 1
ATOM 1730 C C . LYS A 1 214 ? 16.152 7.258 19.887 1.00 49.88 214 LYS A C 1
ATOM 1732 O O . LYS A 1 214 ? 16.221 6.107 19.461 1.00 49.88 214 LYS A O 1
ATOM 1737 N N . LYS A 1 215 ? 17.085 8.187 19.648 1.00 45.78 215 LYS A N 1
ATOM 1738 C CA . LYS A 1 215 ? 18.322 8.011 18.868 1.00 45.78 215 LYS A CA 1
ATOM 1739 C C . LYS A 1 215 ? 18.906 6.616 19.133 1.00 45.78 215 LYS A C 1
ATOM 1741 O O . LYS A 1 215 ? 19.225 6.297 20.284 1.00 45.78 215 LYS A O 1
ATOM 1746 N N . ARG A 1 216 ? 19.019 5.764 18.099 1.00 51.03 216 ARG A N 1
ATOM 1747 C CA . ARG A 1 216 ? 19.591 4.409 18.244 1.00 51.03 216 ARG A CA 1
ATOM 1748 C C . ARG A 1 216 ? 20.932 4.523 18.966 1.00 51.03 216 ARG A C 1
ATOM 1750 O O . ARG A 1 216 ? 21.792 5.318 18.585 1.00 51.03 216 ARG A O 1
ATOM 1757 N N . LYS A 1 217 ? 21.121 3.730 20.025 1.00 51.47 217 LYS A N 1
ATOM 1758 C CA . LYS A 1 217 ? 22.415 3.657 20.714 1.00 51.47 217 LYS A CA 1
ATOM 1759 C C . LYS A 1 217 ? 23.464 3.205 19.691 1.00 51.47 217 LYS A C 1
ATOM 1761 O O . LYS A 1 217 ? 23.272 2.187 19.030 1.00 51.47 217 LYS A O 1
ATOM 1766 N N . GLY A 1 218 ? 24.548 3.972 19.559 1.00 61.97 218 GLY A N 1
ATOM 1767 C CA . GLY A 1 218 ? 25.576 3.721 18.548 1.00 61.97 218 GLY A CA 1
ATOM 1768 C C . GLY A 1 218 ? 26.189 2.309 18.631 1.00 61.97 218 GLY A C 1
ATOM 1769 O O . GLY A 1 218 ? 26.125 1.675 19.691 1.00 61.97 218 GLY A O 1
ATOM 1770 N N . PRO A 1 219 ? 26.833 1.822 17.554 1.00 61.41 219 PRO A N 1
ATOM 1771 C CA . PRO A 1 219 ? 27.300 0.434 17.415 1.00 61.41 219 PRO A CA 1
ATOM 1772 C C . PRO A 1 219 ? 28.129 -0.082 18.603 1.00 61.41 219 PRO A C 1
ATOM 1774 O O . PRO A 1 219 ? 27.957 -1.217 19.048 1.00 61.41 219 PRO A O 1
ATOM 1777 N N . LYS A 1 220 ? 28.961 0.785 19.198 1.00 58.78 220 LYS A N 1
ATOM 1778 C CA . LYS A 1 220 ? 29.776 0.472 20.387 1.00 58.78 220 LYS A CA 1
ATOM 1779 C C . LYS A 1 220 ? 28.938 0.125 21.627 1.00 58.78 220 LYS A C 1
ATOM 1781 O O . LYS A 1 220 ? 29.294 -0.782 22.374 1.00 58.78 220 LYS A O 1
ATOM 1786 N N . LYS A 1 221 ? 27.800 0.799 21.838 1.00 57.38 221 LYS A N 1
ATOM 1787 C CA . LYS A 1 221 ? 26.877 0.502 22.952 1.00 57.38 221 LYS A CA 1
ATOM 1788 C C . LYS A 1 221 ? 26.102 -0.801 22.723 1.00 57.38 221 LYS A C 1
ATOM 1790 O O . LYS A 1 221 ? 25.708 -1.442 23.691 1.00 57.38 221 LYS A O 1
ATOM 1795 N N . ARG A 1 222 ? 25.914 -1.207 21.462 1.00 60.97 222 ARG A N 1
ATOM 1796 C CA . ARG A 1 222 ? 25.249 -2.463 21.086 1.00 60.97 222 ARG A CA 1
ATOM 1797 C C . ARG A 1 222 ? 26.167 -3.678 21.280 1.00 60.97 222 ARG A C 1
ATOM 1799 O O . ARG A 1 222 ? 25.720 -4.662 21.856 1.00 60.97 222 ARG A O 1
ATOM 1806 N N . LYS A 1 223 ? 27.458 -3.572 20.925 1.00 61.56 223 LYS A N 1
ATOM 1807 C CA . LYS A 1 223 ? 28.460 -4.623 21.214 1.00 61.56 223 LYS A CA 1
ATOM 1808 C C . LYS A 1 223 ? 28.628 -4.890 22.712 1.00 61.56 223 LYS A C 1
ATOM 1810 O O . LYS A 1 223 ? 28.681 -6.047 23.101 1.00 61.56 223 LYS A O 1
ATOM 1815 N N . ARG A 1 224 ? 28.639 -3.848 23.556 1.00 59.47 224 ARG A N 1
ATOM 1816 C CA . ARG A 1 224 ? 28.696 -4.021 25.021 1.00 59.47 224 ARG A CA 1
ATOM 1817 C C . ARG A 1 224 ? 27.503 -4.806 25.567 1.00 59.47 224 ARG A C 1
ATOM 1819 O O . ARG A 1 224 ? 27.700 -5.740 26.327 1.00 59.47 224 ARG A O 1
ATOM 1826 N N . LYS A 1 225 ? 26.289 -4.477 25.117 1.00 56.88 225 LYS A N 1
ATOM 1827 C CA . LYS A 1 225 ? 25.070 -5.142 25.592 1.00 56.88 225 LYS A CA 1
ATOM 1828 C C . LYS A 1 225 ? 24.968 -6.601 25.120 1.00 56.88 225 LYS A C 1
ATOM 1830 O O . LYS A 1 225 ? 24.510 -7.451 25.871 1.00 56.88 225 LYS A O 1
ATOM 1835 N N . ASN A 1 226 ? 25.421 -6.894 23.898 1.00 56.28 226 ASN A N 1
ATOM 1836 C CA . ASN A 1 226 ? 25.454 -8.268 23.392 1.00 56.28 226 ASN A CA 1
ATOM 1837 C C . ASN A 1 226 ? 26.556 -9.100 24.068 1.00 56.28 226 ASN A C 1
ATOM 1839 O O . ASN A 1 226 ? 26.284 -10.235 24.447 1.00 56.28 226 ASN A O 1
ATOM 1843 N N . GLY A 1 227 ? 27.741 -8.521 24.306 1.00 55.19 227 GLY A N 1
ATOM 1844 C CA . GLY A 1 227 ? 28.825 -9.187 25.036 1.00 55.19 227 GLY A CA 1
ATOM 1845 C C . GLY A 1 227 ? 28.478 -9.484 26.500 1.00 55.19 227 GLY A C 1
ATOM 1846 O O . GLY A 1 227 ? 28.823 -10.550 27.001 1.00 55.19 227 GLY A O 1
ATOM 1847 N N . GLU A 1 228 ? 27.727 -8.596 27.162 1.00 54.84 228 GLU A N 1
ATOM 1848 C CA . GLU A 1 228 ? 27.157 -8.848 28.498 1.00 54.84 228 GLU A CA 1
ATOM 1849 C C . GLU A 1 228 ? 26.122 -9.988 28.477 1.00 54.84 228 GLU A C 1
ATOM 1851 O O . GLU A 1 228 ? 26.082 -10.799 29.397 1.00 54.84 228 GLU A O 1
ATOM 1856 N N . SER A 1 229 ? 25.323 -10.110 27.409 1.00 55.31 229 SER A N 1
ATOM 1857 C CA . SER A 1 229 ? 24.319 -11.180 27.295 1.00 55.31 229 SER A CA 1
ATOM 1858 C C . SER A 1 229 ? 24.910 -12.554 26.956 1.00 55.31 229 SER A C 1
ATOM 1860 O O . SER A 1 229 ? 24.363 -13.572 27.372 1.00 55.31 229 SER A O 1
ATOM 1862 N N . GLU A 1 230 ? 26.026 -12.607 26.222 1.00 55.44 230 GLU A N 1
ATOM 1863 C CA . GLU A 1 230 ? 26.725 -13.863 25.913 1.00 55.44 230 GLU A CA 1
ATOM 1864 C C . GLU A 1 230 ? 27.512 -14.385 27.117 1.00 55.44 230 GLU A C 1
ATOM 1866 O O . GLU A 1 230 ? 27.480 -15.583 27.394 1.00 55.44 230 GLU A O 1
ATOM 1871 N N . THR A 1 231 ? 28.124 -13.494 27.904 1.00 53.97 231 THR A N 1
ATOM 1872 C CA . THR A 1 231 ? 28.745 -1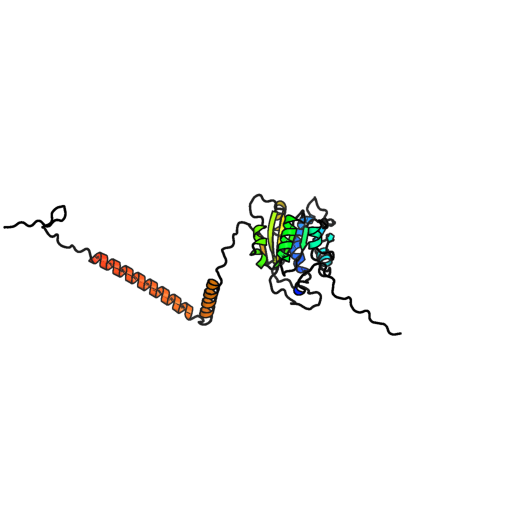3.872 29.186 1.00 53.97 231 THR A CA 1
ATOM 1873 C C . THR A 1 231 ? 27.710 -14.312 30.227 1.00 53.97 231 THR A C 1
ATOM 1875 O O . THR A 1 231 ? 27.958 -15.276 30.950 1.00 53.97 231 THR A O 1
ATOM 1878 N N . GLU A 1 232 ? 26.519 -13.702 30.268 1.00 53.09 232 GLU A N 1
ATOM 1879 C CA . GLU A 1 232 ? 25.419 -14.162 31.135 1.00 53.09 232 GLU A CA 1
ATOM 1880 C C . GLU A 1 232 ? 24.800 -15.499 30.690 1.00 53.09 232 GLU A C 1
ATOM 1882 O O . GLU A 1 232 ? 24.330 -16.257 31.540 1.00 53.09 232 GLU A O 1
ATOM 1887 N N . LYS A 1 233 ? 24.818 -15.823 29.389 1.00 55.66 233 LYS A N 1
ATOM 1888 C CA . LYS A 1 233 ? 24.362 -17.127 28.875 1.00 55.66 233 LYS A CA 1
ATOM 1889 C C . LYS A 1 233 ? 25.387 -18.244 29.085 1.00 55.66 233 LYS A C 1
ATOM 1891 O O . LYS A 1 233 ? 24.983 -19.372 29.349 1.00 55.66 233 LYS A O 1
ATOM 1896 N N . ALA A 1 234 ? 26.684 -17.940 29.015 1.00 55.12 234 ALA A N 1
ATOM 1897 C CA . ALA A 1 234 ? 27.754 -18.918 29.232 1.00 55.12 234 ALA A CA 1
ATOM 1898 C C . ALA A 1 234 ? 27.911 -19.336 30.710 1.00 55.12 234 ALA A C 1
ATOM 1900 O O . ALA A 1 234 ? 28.357 -20.443 30.993 1.00 55.12 234 ALA A O 1
ATOM 1901 N N . LEU A 1 235 ? 27.515 -18.482 31.661 1.00 49.34 235 LEU A N 1
ATOM 1902 C CA . LEU A 1 235 ? 27.653 -18.709 33.111 1.00 49.34 235 LEU A CA 1
ATOM 1903 C C . LEU A 1 235 ? 26.361 -19.209 33.784 1.00 49.34 235 LEU A C 1
ATOM 1905 O O . LEU A 1 235 ? 26.078 -18.822 34.923 1.00 49.34 235 LEU A O 1
ATOM 1909 N N . GLY A 1 236 ? 25.568 -20.016 33.067 1.00 48.66 236 GLY A N 1
ATOM 1910 C CA . GLY A 1 236 ? 24.217 -20.468 33.427 1.00 48.66 236 GLY A CA 1
ATOM 1911 C C . GLY A 1 236 ? 23.920 -20.499 34.929 1.00 48.66 236 GLY A C 1
ATOM 1912 O O . GLY A 1 236 ? 24.598 -21.189 35.676 1.00 48.66 236 GLY A O 1
ATOM 1913 N N . GLY A 1 237 ? 22.919 -19.724 35.372 1.00 50.44 237 GLY A N 1
ATOM 1914 C CA . GLY A 1 237 ? 22.398 -19.666 36.752 1.00 50.44 237 GLY A CA 1
ATOM 1915 C C . GLY A 1 237 ? 23.358 -19.142 37.836 1.00 50.44 237 GLY A C 1
ATOM 1916 O O . GLY A 1 237 ? 22.950 -18.365 38.699 1.00 50.44 237 GLY A O 1
ATOM 1917 N N . TYR A 1 238 ? 24.639 -19.497 37.771 1.00 48.72 238 TYR A N 1
ATOM 1918 C CA . TYR A 1 238 ? 25.652 -19.246 38.787 1.00 48.72 238 TYR A CA 1
ATOM 1919 C C . TYR A 1 238 ? 26.082 -17.772 38.812 1.00 48.72 238 TYR A C 1
ATOM 1921 O O . TYR A 1 238 ? 26.190 -17.167 39.879 1.00 48.72 238 TYR A O 1
ATOM 1929 N N . GLY A 1 239 ? 26.214 -17.136 37.640 1.00 49.91 239 GLY A N 1
ATOM 1930 C CA . GLY A 1 239 ? 26.600 -15.720 37.539 1.00 49.91 239 GLY A CA 1
ATOM 1931 C C . GLY A 1 239 ? 25.575 -14.744 38.136 1.00 49.91 239 GLY A C 1
ATOM 1932 O O . GLY A 1 239 ? 25.946 -13.700 38.678 1.00 49.91 239 GLY A O 1
ATOM 1933 N N . ARG A 1 240 ? 24.283 -15.101 38.106 1.00 53.22 240 ARG A N 1
ATOM 1934 C CA . ARG A 1 240 ? 23.198 -14.263 38.643 1.00 53.22 240 ARG A CA 1
ATOM 1935 C C . ARG A 1 240 ? 23.242 -14.196 40.177 1.00 53.22 240 ARG A C 1
ATOM 1937 O O . ARG A 1 240 ? 23.072 -13.117 40.742 1.00 53.22 240 ARG A O 1
ATOM 1944 N N . ASN A 1 241 ? 23.578 -15.311 40.831 1.00 55.06 241 ASN A N 1
ATOM 1945 C CA . ASN A 1 241 ? 23.729 -15.390 42.288 1.00 55.06 241 ASN A CA 1
ATOM 1946 C C . ASN A 1 241 ? 24.979 -14.652 42.791 1.00 55.06 241 ASN A C 1
ATOM 1948 O O . ASN A 1 241 ? 24.917 -13.961 43.807 1.00 55.06 241 ASN A O 1
ATOM 1952 N N . VAL A 1 242 ? 26.093 -14.716 42.053 1.00 57.78 242 VAL A N 1
ATOM 1953 C CA . VAL A 1 242 ? 27.327 -13.992 42.415 1.00 57.78 242 VAL A CA 1
ATOM 1954 C C . VAL A 1 242 ? 27.127 -12.475 42.331 1.00 57.78 242 VAL A C 1
ATOM 1956 O O . VAL A 1 242 ? 27.568 -11.741 43.214 1.00 57.78 242 VAL A O 1
ATOM 1959 N N . ARG A 1 243 ? 26.413 -11.984 41.308 1.00 58.78 243 ARG A N 1
ATOM 1960 C CA . ARG A 1 243 ? 26.162 -10.544 41.133 1.00 58.78 243 ARG A CA 1
ATOM 1961 C C . ARG A 1 243 ? 25.228 -9.986 42.212 1.00 58.78 243 ARG A C 1
ATOM 1963 O O . ARG A 1 243 ? 25.523 -8.930 42.766 1.00 58.78 243 ARG A O 1
ATOM 1970 N N . ALA A 1 244 ? 24.171 -10.725 42.560 1.00 64.75 244 ALA A N 1
ATOM 1971 C CA . ALA A 1 244 ? 23.265 -10.364 43.652 1.00 64.75 244 ALA A CA 1
ATOM 1972 C C . ALA A 1 244 ? 23.977 -10.357 45.018 1.00 64.75 244 ALA A C 1
ATOM 1974 O O . ALA A 1 244 ? 23.803 -9.416 45.795 1.00 64.75 244 ALA A O 1
ATOM 1975 N N . ASN A 1 245 ? 24.843 -11.344 45.284 1.00 66.75 245 ASN A N 1
ATOM 1976 C CA . ASN A 1 245 ? 25.646 -11.375 46.509 1.00 66.75 245 ASN A CA 1
ATOM 1977 C C . ASN A 1 245 ? 26.654 -10.222 46.577 1.00 66.75 245 ASN A C 1
ATOM 1979 O O . ASN A 1 245 ? 26.766 -9.582 47.619 1.00 66.75 245 ASN A O 1
ATOM 1983 N N . ASN A 1 246 ? 27.332 -9.898 45.474 1.00 72.50 246 ASN A N 1
ATOM 1984 C CA . ASN A 1 246 ? 28.289 -8.789 45.440 1.00 72.50 246 ASN A CA 1
ATOM 1985 C C . ASN A 1 246 ? 27.609 -7.423 45.612 1.00 72.50 246 ASN A C 1
ATOM 1987 O O . ASN A 1 246 ? 28.158 -6.536 46.268 1.00 72.50 246 ASN A O 1
ATOM 1991 N N . GLU A 1 247 ? 26.412 -7.232 45.050 1.00 75.81 247 GLU A N 1
ATOM 1992 C CA . GLU A 1 247 ? 25.654 -5.991 45.235 1.00 75.81 247 GLU A CA 1
ATOM 1993 C C . GLU A 1 247 ? 25.136 -5.852 46.674 1.00 75.81 247 GLU A C 1
ATOM 1995 O O . GLU A 1 247 ? 25.218 -4.767 47.254 1.00 75.81 247 GLU A O 1
ATOM 2000 N N . LYS A 1 248 ? 24.684 -6.956 47.282 1.00 79.56 248 LYS A N 1
ATOM 2001 C CA . LYS A 1 248 ? 24.292 -6.996 48.696 1.00 79.56 248 LYS A CA 1
ATOM 2002 C C . LYS A 1 248 ? 25.477 -6.682 49.617 1.00 79.56 248 LYS A C 1
ATOM 2004 O O . LYS A 1 248 ? 25.361 -5.805 50.467 1.00 79.56 248 LYS A O 1
ATOM 2009 N N . GLN A 1 249 ? 26.637 -7.300 49.383 1.00 77.56 249 GLN A N 1
ATOM 2010 C CA . GLN A 1 249 ? 27.863 -7.034 50.147 1.00 77.56 249 GLN A CA 1
ATOM 2011 C C . GLN A 1 249 ? 28.342 -5.583 50.006 1.00 77.56 249 GLN A C 1
ATOM 2013 O O . GLN A 1 249 ? 28.773 -4.981 50.988 1.00 77.56 249 GLN A O 1
ATOM 2018 N N . ARG A 1 250 ? 28.232 -4.985 48.811 1.00 83.31 250 ARG A N 1
ATOM 2019 C CA . ARG A 1 250 ? 28.557 -3.564 48.602 1.00 83.31 250 ARG A CA 1
ATOM 2020 C C . ARG A 1 250 ? 27.640 -2.635 49.391 1.00 83.31 250 ARG A C 1
ATOM 2022 O O . ARG A 1 250 ? 28.143 -1.714 50.030 1.00 83.31 250 ARG A O 1
ATOM 2029 N N . LYS A 1 251 ? 26.328 -2.889 49.380 1.00 86.25 251 LYS A N 1
ATOM 2030 C CA . LYS A 1 251 ? 25.356 -2.094 50.149 1.00 86.25 251 LYS A CA 1
ATOM 2031 C C . LYS A 1 251 ? 25.604 -2.218 51.654 1.00 86.25 251 LYS A C 1
ATOM 2033 O O . LYS A 1 251 ? 25.647 -1.203 52.340 1.00 86.25 251 LYS A O 1
ATOM 2038 N N . GLU A 1 252 ? 25.875 -3.425 52.150 1.00 83.81 252 GLU A N 1
ATOM 2039 C CA . GLU A 1 252 ? 26.223 -3.654 53.560 1.00 83.81 252 GLU A CA 1
ATOM 2040 C C . GLU A 1 252 ? 27.542 -2.967 53.962 1.00 83.81 252 GLU A C 1
ATOM 2042 O O . GLU A 1 252 ? 27.650 -2.423 55.064 1.00 83.81 252 GLU A O 1
ATOM 2047 N N . ALA A 1 253 ? 28.545 -2.951 53.078 1.00 84.25 253 ALA A N 1
ATOM 2048 C CA . ALA A 1 253 ? 29.815 -2.268 53.319 1.00 84.25 253 ALA A CA 1
ATOM 2049 C C . ALA A 1 253 ? 29.660 -0.737 53.346 1.00 84.25 253 ALA A C 1
ATOM 2051 O O . ALA A 1 253 ? 30.215 -0.083 54.233 1.00 84.25 253 ALA A O 1
ATOM 2052 N N . GLU A 1 254 ? 28.881 -0.161 52.425 1.00 87.12 254 GLU A N 1
ATOM 2053 C CA . GLU A 1 254 ? 28.564 1.273 52.436 1.00 87.12 254 GLU A CA 1
ATOM 2054 C C . GLU A 1 254 ? 27.775 1.673 53.684 1.00 87.12 254 GLU A C 1
ATOM 2056 O O . GLU A 1 254 ? 28.058 2.709 54.287 1.00 87.12 254 GLU A O 1
ATOM 2061 N N . GLU A 1 255 ? 26.823 0.849 54.118 1.00 87.38 255 GLU A N 1
ATOM 2062 C CA . GLU A 1 255 ? 26.038 1.131 55.318 1.00 87.38 255 GLU A CA 1
ATOM 2063 C C . GLU A 1 255 ? 26.893 1.044 56.592 1.00 87.38 255 GLU A C 1
ATOM 2065 O O . GLU A 1 255 ? 26.801 1.910 57.467 1.00 87.38 255 GLU A O 1
ATOM 2070 N N . LYS A 1 256 ? 27.799 0.057 56.680 1.00 85.44 256 LYS A N 1
ATOM 2071 C CA . LYS A 1 256 ? 28.788 -0.028 57.769 1.00 85.44 256 LYS A CA 1
ATOM 2072 C C . LYS A 1 256 ? 29.721 1.178 57.791 1.00 85.44 256 LYS A C 1
ATOM 2074 O O . LYS A 1 256 ? 29.988 1.703 58.872 1.00 85.44 256 LYS A O 1
ATOM 2079 N N . LYS A 1 257 ? 30.179 1.643 56.624 1.00 86.06 257 LYS A N 1
ATOM 2080 C CA . LYS A 1 257 ? 31.031 2.833 56.516 1.00 86.06 257 LYS A CA 1
ATOM 2081 C C . LYS A 1 257 ? 30.301 4.087 57.009 1.00 86.06 257 LYS A C 1
ATOM 2083 O O . LYS A 1 257 ? 30.827 4.782 57.873 1.00 86.06 257 LYS A O 1
ATOM 2088 N N . LYS A 1 258 ? 29.052 4.297 56.579 1.00 87.06 258 LYS A N 1
ATOM 2089 C CA . LYS A 1 258 ? 28.210 5.413 57.050 1.00 87.06 258 LYS A CA 1
ATOM 2090 C C . LYS A 1 258 ? 27.968 5.371 58.563 1.00 87.06 258 LYS A C 1
ATOM 2092 O O . LYS A 1 258 ? 28.037 6.401 59.227 1.00 87.06 258 LYS A O 1
ATOM 2097 N N . ARG A 1 259 ? 27.732 4.184 59.140 1.00 83.12 259 ARG A N 1
ATOM 2098 C CA . ARG A 1 259 ? 27.573 4.026 60.601 1.00 83.12 259 ARG A CA 1
ATOM 2099 C C . ARG A 1 259 ? 28.865 4.314 61.373 1.00 83.12 259 ARG A C 1
ATOM 2101 O O . ARG A 1 259 ? 28.791 4.814 62.493 1.00 83.12 259 ARG A O 1
ATOM 2108 N N . ALA A 1 260 ? 30.029 3.993 60.808 1.00 76.50 260 ALA A N 1
ATOM 2109 C CA . ALA A 1 260 ? 31.321 4.302 61.419 1.00 76.50 260 ALA A CA 1
ATOM 2110 C C . ALA A 1 260 ? 31.622 5.810 61.386 1.00 76.50 260 ALA A C 1
ATOM 2112 O O . ALA A 1 260 ? 32.040 6.369 62.399 1.00 76.50 260 ALA A O 1
ATOM 2113 N N . GLU A 1 261 ? 31.335 6.478 60.266 1.00 79.44 261 GLU A N 1
ATOM 2114 C CA . GLU A 1 261 ? 31.487 7.933 60.117 1.00 79.44 261 GLU A CA 1
ATOM 2115 C C . GLU A 1 261 ? 30.603 8.694 61.124 1.00 79.44 261 GLU A C 1
ATOM 2117 O O . GLU A 1 261 ? 31.104 9.539 61.864 1.00 79.44 261 GLU A O 1
ATOM 2122 N N . GLN A 1 262 ? 29.336 8.292 61.289 1.00 75.88 262 GLN A N 1
ATOM 2123 C CA . GLN A 1 262 ? 28.431 8.893 62.283 1.00 75.88 262 GLN A CA 1
ATOM 2124 C C . GLN A 1 262 ? 28.859 8.667 63.745 1.00 75.88 262 GLN A C 1
ATOM 2126 O O . GLN A 1 262 ? 28.543 9.479 64.618 1.00 75.88 262 GLN A O 1
ATOM 2131 N N . LYS A 1 263 ? 29.560 7.566 64.051 1.00 70.50 263 LYS A N 1
ATOM 2132 C CA . LYS A 1 263 ? 30.105 7.329 65.400 1.00 70.50 263 LYS A CA 1
ATOM 2133 C C . LYS A 1 263 ? 31.322 8.210 65.688 1.00 70.50 263 LYS A C 1
ATOM 2135 O O . LYS A 1 263 ? 31.441 8.694 66.811 1.00 70.50 263 LYS A O 1
ATOM 2140 N N . ASN A 1 264 ? 32.175 8.460 64.694 1.00 62.94 264 ASN A N 1
ATOM 2141 C CA . ASN A 1 264 ? 33.317 9.366 64.845 1.00 62.94 264 ASN A CA 1
ATOM 2142 C C . ASN A 1 264 ? 32.882 10.833 64.980 1.00 62.94 264 ASN A C 1
ATOM 2144 O O . ASN A 1 264 ? 33.452 11.551 65.798 1.00 62.94 264 ASN A O 1
ATOM 2148 N N . GLU A 1 265 ? 31.829 11.265 64.281 1.00 61.66 265 GLU A N 1
ATOM 2149 C CA . GLU A 1 265 ? 31.269 12.616 64.460 1.00 61.66 265 GLU A CA 1
ATOM 2150 C C . GLU A 1 265 ? 30.694 12.835 65.869 1.00 61.66 265 GLU A C 1
ATOM 2152 O O . GLU A 1 265 ? 30.848 13.911 66.442 1.00 61.66 265 GLU A O 1
ATOM 2157 N N . LYS A 1 266 ? 30.098 11.801 66.482 1.00 59.56 266 LYS A N 1
ATOM 2158 C CA . LYS A 1 266 ? 29.601 11.881 67.867 1.00 59.56 266 LYS A CA 1
ATOM 2159 C C . LYS A 1 266 ? 30.706 11.814 68.928 1.00 59.56 266 LYS A C 1
ATOM 2161 O O . LYS A 1 266 ? 30.500 12.323 70.024 1.00 59.56 266 LYS A O 1
ATOM 2166 N N . ALA A 1 267 ? 31.865 11.232 68.616 1.00 56.75 267 ALA A N 1
ATOM 2167 C CA . ALA A 1 267 ? 33.024 11.191 69.514 1.00 56.75 267 ALA A CA 1
ATOM 2168 C C . ALA A 1 267 ? 33.929 12.437 69.401 1.00 56.75 267 ALA A C 1
ATOM 2170 O O . ALA A 1 267 ? 34.680 12.729 70.325 1.00 56.75 267 ALA A O 1
ATOM 2171 N N . GLY A 1 268 ? 33.835 13.200 68.304 1.00 50.91 268 GLY A N 1
ATOM 2172 C CA . GLY A 1 268 ? 34.606 14.429 68.077 1.00 50.91 268 GLY A CA 1
ATOM 2173 C C . GLY A 1 268 ? 34.092 15.679 68.804 1.00 50.91 268 GLY A C 1
ATOM 2174 O O . GLY A 1 268 ? 34.703 16.736 68.676 1.00 50.91 268 GLY A O 1
ATOM 2175 N N . ASN A 1 269 ? 32.995 15.577 69.567 1.00 50.56 269 ASN A N 1
ATOM 2176 C CA . ASN A 1 269 ? 32.370 16.704 70.270 1.00 50.56 269 ASN A CA 1
ATOM 2177 C C . ASN A 1 269 ? 32.511 16.612 71.805 1.00 50.56 269 ASN A C 1
ATOM 2179 O O . ASN A 1 269 ? 31.611 16.992 72.551 1.00 50.56 269 ASN A O 1
ATOM 2183 N N . SER A 1 270 ? 33.641 16.084 72.289 1.00 46.03 270 SER A N 1
ATOM 2184 C CA . SER A 1 270 ? 34.103 16.286 73.668 1.00 46.03 270 SER A CA 1
ATOM 2185 C C . SER A 1 270 ? 35.091 17.457 73.688 1.00 46.03 270 SER A C 1
ATOM 2187 O O . SER A 1 270 ? 36.143 17.392 73.054 1.00 46.03 270 SER A O 1
ATOM 2189 N N . GLY A 1 271 ? 34.708 18.540 74.366 1.00 45.84 271 GLY A N 1
ATOM 2190 C CA . GLY A 1 271 ? 35.290 19.876 74.244 1.00 45.84 271 GLY A CA 1
ATOM 2191 C C . GLY A 1 271 ? 36.812 19.977 74.374 1.00 45.84 271 GLY A C 1
ATOM 2192 O O . GLY A 1 271 ? 37.422 19.466 75.311 1.00 45.84 271 GLY A O 1
ATOM 2193 N N . GLN A 1 272 ? 37.411 20.747 73.463 1.00 47.44 272 GLN A N 1
ATOM 2194 C CA . GLN A 1 272 ? 38.716 21.353 73.701 1.00 47.44 272 GLN A CA 1
ATOM 2195 C C . GLN A 1 272 ? 38.571 22.486 74.736 1.00 47.44 272 GLN A C 1
ATOM 2197 O O . GLN A 1 272 ? 37.704 23.349 74.578 1.00 47.44 272 GLN A O 1
ATOM 2202 N N . PRO A 1 273 ? 39.397 22.520 75.795 1.00 48.09 273 PRO A N 1
ATOM 2203 C CA . PRO A 1 273 ? 39.332 23.562 76.811 1.00 48.09 273 PRO A CA 1
ATOM 2204 C C . PRO A 1 273 ? 39.746 24.927 76.240 1.00 48.09 273 PRO A C 1
ATOM 2206 O O . PRO A 1 273 ? 40.802 25.074 75.623 1.00 48.09 273 PRO A O 1
ATOM 2209 N N . ASN A 1 274 ? 38.906 25.936 76.481 1.00 49.94 274 ASN A N 1
ATOM 2210 C CA . ASN A 1 274 ? 39.133 27.331 76.107 1.00 49.94 274 ASN A CA 1
ATOM 2211 C C . ASN A 1 274 ? 40.466 27.855 76.673 1.00 49.94 274 ASN A C 1
ATOM 2213 O O . ASN A 1 274 ? 40.634 28.052 77.878 1.00 49.94 274 ASN A O 1
ATOM 2217 N N . SER A 1 275 ? 41.411 28.124 75.776 1.00 54.38 275 SER A N 1
ATOM 2218 C CA . SER A 1 275 ? 42.655 28.843 76.048 1.00 54.38 275 SER A CA 1
ATOM 2219 C C . SER A 1 275 ? 42.344 30.314 76.376 1.00 54.38 275 SER A C 1
ATOM 2221 O O . SER A 1 275 ? 41.968 31.093 75.503 1.00 54.38 275 SER A O 1
ATOM 2223 N N . LYS A 1 276 ? 42.506 30.689 77.651 1.00 59.94 276 LYS A N 1
ATOM 2224 C CA . LYS A 1 276 ? 42.129 31.972 78.292 1.00 59.94 276 LYS A CA 1
ATOM 2225 C C . LYS A 1 276 ? 42.856 33.254 77.816 1.00 59.94 276 LYS A C 1
ATOM 2227 O O . LYS A 1 276 ? 42.746 34.276 78.484 1.00 59.94 276 LYS A O 1
ATOM 2232 N N . TYR A 1 277 ? 43.600 33.249 76.706 1.00 61.25 277 TYR A N 1
ATOM 2233 C CA . TYR A 1 277 ? 44.491 34.373 76.339 1.00 61.25 277 TYR A CA 1
ATOM 2234 C C . TYR A 1 277 ? 44.447 34.770 74.856 1.00 61.25 277 TYR A C 1
ATOM 2236 O O . TYR A 1 277 ? 45.485 34.877 74.191 1.00 61.25 277 TYR A O 1
ATOM 2244 N N . ARG A 1 278 ? 43.245 34.989 74.322 1.00 64.62 278 ARG A N 1
ATOM 2245 C CA . ARG A 1 278 ? 43.041 35.682 73.042 1.00 64.62 278 ARG A CA 1
ATOM 2246 C C . ARG A 1 278 ? 41.958 36.743 73.193 1.00 64.62 278 ARG A C 1
ATOM 2248 O O . ARG A 1 278 ? 40.993 36.517 73.916 1.00 64.62 278 ARG A O 1
ATOM 2255 N N . ASP A 1 279 ? 42.161 37.884 72.548 1.00 69.56 279 ASP A N 1
ATOM 2256 C CA . ASP A 1 279 ? 41.148 38.934 72.451 1.00 69.56 279 ASP A CA 1
ATOM 2257 C C . ASP A 1 279 ? 40.074 38.595 71.400 1.00 69.56 279 ASP A C 1
ATOM 2259 O O . ASP A 1 279 ? 40.154 37.588 70.691 1.00 69.56 279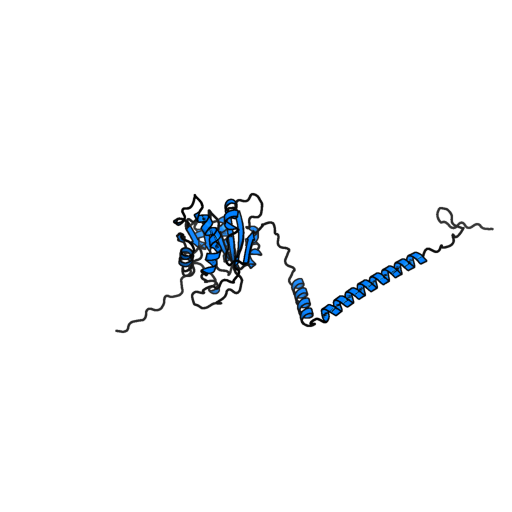 ASP A O 1
ATOM 2263 N N . GLU A 1 280 ? 39.062 39.454 71.314 1.00 73.12 280 GLU A N 1
ATOM 2264 C CA . GLU A 1 280 ? 37.872 39.343 70.455 1.00 73.12 280 GLU A CA 1
ATOM 2265 C C . GLU A 1 280 ? 38.208 39.302 68.950 1.00 73.12 280 GLU A C 1
ATOM 2267 O O . GLU A 1 280 ? 37.383 38.916 68.125 1.00 73.12 280 GLU A O 1
ATOM 2272 N N . HIS A 1 281 ? 39.448 39.641 68.584 1.00 73.56 281 HIS A N 1
ATOM 2273 C CA . HIS A 1 281 ? 39.976 39.584 67.220 1.00 73.56 281 HIS A CA 1
ATOM 2274 C C . HIS A 1 281 ? 41.002 38.453 67.028 1.00 73.56 281 HIS A C 1
ATOM 2276 O O . HIS A 1 281 ? 41.709 38.401 66.019 1.00 73.56 281 HIS A O 1
ATOM 2282 N N . GLY A 1 282 ? 41.090 37.520 67.982 1.00 73.44 282 GLY A N 1
ATOM 2283 C CA . GLY A 1 282 ? 41.909 36.316 67.891 1.00 73.44 282 GLY A CA 1
ATOM 2284 C C . GLY A 1 282 ? 43.413 36.543 68.072 1.00 73.44 282 GLY A C 1
ATOM 2285 O O . GLY A 1 282 ? 44.185 35.599 67.848 1.00 73.44 282 GLY A O 1
ATOM 2286 N N . LYS A 1 283 ? 43.852 37.737 68.493 1.00 67.62 283 LYS A N 1
ATOM 2287 C CA . LYS A 1 283 ? 45.263 38.037 68.765 1.00 67.62 283 LYS A CA 1
ATOM 2288 C C . LYS A 1 283 ? 45.640 37.641 70.192 1.00 67.62 283 LYS A C 1
ATOM 2290 O O . LYS A 1 283 ? 44.873 37.739 71.145 1.00 67.62 283 LYS A O 1
ATOM 2295 N N . ARG A 1 284 ? 46.862 37.123 70.328 1.00 69.12 284 ARG A N 1
ATOM 2296 C CA . ARG A 1 284 ? 47.417 36.612 71.587 1.00 69.12 284 ARG A CA 1
ATOM 2297 C C . ARG A 1 284 ? 47.976 37.785 72.393 1.00 69.12 284 ARG A C 1
ATOM 2299 O O . ARG A 1 284 ? 49.006 38.346 72.021 1.00 69.12 284 ARG A O 1
ATOM 2306 N N . THR A 1 285 ? 47.320 38.153 73.488 1.00 71.56 285 THR A N 1
ATOM 2307 C CA . THR A 1 285 ? 47.759 39.254 74.353 1.00 71.56 285 THR A CA 1
ATOM 2308 C C . THR A 1 285 ? 48.879 38.768 75.284 1.00 71.56 285 THR A C 1
ATOM 2310 O O . THR A 1 285 ? 48.686 37.911 76.142 1.00 71.56 285 THR A O 1
ATOM 2313 N N . LYS A 1 286 ? 50.109 39.266 75.089 1.00 66.75 286 LYS A N 1
ATOM 2314 C CA . LYS A 1 286 ? 51.229 39.031 76.018 1.00 66.75 286 LYS A CA 1
ATOM 2315 C C . LYS A 1 286 ? 51.153 40.065 77.141 1.00 66.75 286 LYS A C 1
ATOM 2317 O O . LYS A 1 286 ? 51.397 41.239 76.879 1.00 66.75 286 LYS A O 1
ATOM 2322 N N . LYS A 1 287 ? 50.886 39.647 78.381 1.00 51.84 287 LYS A N 1
ATOM 2323 C CA . LYS A 1 287 ? 51.161 40.481 79.561 1.00 51.84 287 LYS A CA 1
ATOM 2324 C C . LYS A 1 287 ? 52.513 40.061 80.142 1.00 51.84 287 LYS A C 1
ATOM 2326 O O . LYS A 1 287 ? 52.661 38.929 80.591 1.00 51.84 287 LYS A O 1
ATOM 2331 N N . ARG A 1 288 ? 53.502 40.954 80.035 1.00 49.94 288 ARG A N 1
ATOM 2332 C CA . ARG A 1 288 ? 54.764 40.890 80.784 1.00 49.94 288 ARG A CA 1
ATOM 2333 C C . ARG A 1 288 ? 54.462 41.223 82.247 1.00 49.94 288 ARG A C 1
ATOM 2335 O O . ARG A 1 288 ? 53.764 42.206 82.496 1.00 49.94 288 ARG A O 1
ATOM 2342 N N . PHE A 1 289 ? 54.982 40.410 83.156 1.00 46.06 289 PHE A N 1
ATOM 2343 C CA . PHE A 1 289 ? 55.581 40.910 84.388 1.00 46.06 289 PHE A CA 1
ATOM 2344 C C . PHE A 1 289 ? 57.091 40.907 84.160 1.00 46.06 289 PHE A C 1
ATOM 2346 O O . PHE A 1 289 ? 57.549 39.989 83.435 1.00 46.06 289 PHE A O 1
#

Organism: NCBI:txid1606541

Radius of gyration: 34.41 Å; chains: 1; bounding box: 78×73×126 Å

Foldseek 3Di:
DDDPDDPDDDDDDQADDDDLQQLWDFDLVQLLQCCLVLVLVCVDPVDPQQAAEEEEAGARPCVNQVSNCVNGNYHYDHDSHDSVVCQVVVHDDDHAEYEYEWGQPDCRVLVVQCCQQPPNPHNFGYKYKYFPCVLVDPSNLVSAAADPPDQKWKKKFFAPDATQIDNPVNPHPSGDPGRIIITIMGTPVSCVSRQPDGDRTPHMGTDHSPCPDPPPDDPVVVVVVVVVVVVCVVCPPPVVVVVVVVVVVVVVVVVVVVVVVVVVVVVVPPDDDDDPAADPVRDGDDDDD

InterPro domains:
  IPR002052 DNA methylase, N-6 adenine-specific, conserved site [PS00092] (98-104)